Protein AF-A0A7S0HE34-F1 (afdb_monomer_lite)

InterPro domains:
  IPR050154 UbiB protein kinase [PTHR10566] (1-185)

Radius of gyration: 25.69 Å; chains: 1; bounding box: 113×35×49 Å

Secondary structure (DSSP, 8-state):
-EE-TTSPEEP---TT--PPPHHHHHHHHHHHHHHHTT-HHHHHHHHHHTTSS-TTS-HHHHHHHHHHHHHHHHHHHHTTTSGGG--HHHHHHHHHHHHHHS-----HHHHHHHHHHHHHHHHHHHH-TT--HHHHHHHHHHHHHHH---HHHHHHHHHHHHTTSS---HHHHHHHHHHHHHHHHHHHHSSPPP---TTSGGGPPPPPPPPP------------------

Sequence (230 aa):
MLRTPDGRLAILDFGLMTQVTDDQKYGMIEAIAHLLNRDYEEIIQDFVALDFIPPDTDVQELKKELLPALKNVFDQALAGGGARGINFNELAGDLAQITFKFPFKIPPYFALVIRAIGVLEGIALVGNPQFALIDEAFPYLSKRLLTDDAPRLRRALRYMVYGKGATFDVDRLLELLQALQTFVDVRDSGAPAPRQEAQLMNSLPPAPALPAVTGARSRVRRRTGMTVRG

Structure (mmCIF, N/CA/C/O backbone):
data_AF-A0A7S0HE34-F1
#
_entry.id   AF-A0A7S0HE34-F1
#
loop_
_atom_site.group_PDB
_atom_site.id
_atom_site.type_symbol
_atom_site.label_atom_id
_atom_site.label_alt_id
_atom_site.label_comp_id
_atom_site.label_asym_id
_atom_site.label_entity_id
_atom_site.label_seq_id
_atom_site.pdbx_PDB_ins_code
_atom_site.Cartn_x
_atom_site.Cartn_y
_atom_site.Cartn_z
_atom_site.occupancy
_atom_site.B_iso_or_equiv
_atom_site.auth_seq_id
_atom_site.auth_comp_id
_atom_site.auth_asym_id
_atom_site.auth_atom_id
_atom_site.pdbx_PDB_model_num
ATOM 1 N N . MET A 1 1 ? 21.791 -7.132 -10.078 1.00 79.12 1 MET A N 1
ATOM 2 C CA . MET A 1 1 ? 21.191 -8.083 -11.045 1.00 79.12 1 MET A CA 1
ATOM 3 C C . MET A 1 1 ? 21.935 -7.969 -12.369 1.00 79.12 1 MET A C 1
ATOM 5 O O . MET A 1 1 ? 22.518 -6.920 -12.611 1.00 79.12 1 MET A O 1
ATOM 9 N N . LEU A 1 2 ? 21.930 -9.011 -13.201 1.00 86.56 2 LEU A N 1
ATOM 10 C CA . LEU A 1 2 ? 22.493 -9.001 -14.559 1.00 86.56 2 LEU A CA 1
ATOM 11 C C . LEU A 1 2 ? 21.444 -9.472 -15.570 1.00 86.56 2 LEU A C 1
ATOM 13 O O . LEU A 1 2 ? 20.605 -10.300 -15.233 1.00 86.56 2 LEU A O 1
ATOM 17 N N . ARG A 1 3 ? 21.509 -8.987 -16.813 1.00 87.69 3 ARG A N 1
ATOM 18 C CA . ARG A 1 3 ? 20.727 -9.546 -17.925 1.00 87.69 3 ARG A CA 1
ATOM 19 C C . ARG A 1 3 ? 21.510 -10.702 -18.545 1.00 87.69 3 ARG A C 1
ATOM 21 O O . ARG A 1 3 ? 22.645 -10.511 -18.975 1.00 87.69 3 ARG A O 1
ATOM 28 N N . THR A 1 4 ? 20.920 -11.888 -18.600 1.00 92.56 4 THR A N 1
ATOM 29 C CA . THR A 1 4 ? 21.514 -13.052 -19.265 1.00 92.56 4 THR A CA 1
ATOM 30 C C . THR A 1 4 ? 21.443 -12.901 -20.797 1.00 92.56 4 THR A C 1
ATOM 32 O O . THR A 1 4 ? 20.649 -12.095 -21.298 1.00 92.56 4 THR A O 1
ATOM 35 N N . PRO A 1 5 ? 22.249 -13.645 -21.582 1.00 92.44 5 PRO A N 1
ATOM 36 C CA . PRO A 1 5 ? 22.239 -13.546 -23.048 1.00 92.44 5 PRO A CA 1
ATOM 37 C C . PRO A 1 5 ? 20.864 -13.802 -23.687 1.00 92.44 5 PRO A C 1
ATOM 39 O O . PRO A 1 5 ? 20.502 -13.146 -24.659 1.00 92.44 5 PRO A O 1
ATOM 42 N N . ASP A 1 6 ? 20.072 -14.692 -23.091 1.00 91.12 6 ASP A N 1
ATOM 43 C CA . ASP A 1 6 ? 18.693 -15.026 -23.467 1.00 91.12 6 ASP A CA 1
ATOM 44 C C . ASP A 1 6 ? 17.640 -14.043 -22.917 1.00 91.12 6 ASP A C 1
ATOM 46 O O . ASP A 1 6 ? 16.444 -14.255 -23.081 1.00 91.12 6 ASP A O 1
ATOM 50 N N . GLY A 1 7 ? 18.065 -12.947 -22.282 1.00 83.62 7 GLY A N 1
ATOM 51 C CA . GLY A 1 7 ? 17.190 -11.841 -21.892 1.00 83.62 7 GLY A CA 1
ATOM 52 C C . GLY A 1 7 ? 16.488 -11.980 -20.544 1.00 83.62 7 GLY A C 1
ATOM 53 O O . GLY A 1 7 ? 15.662 -11.131 -20.220 1.00 83.62 7 GLY A O 1
ATOM 54 N N . ARG A 1 8 ? 16.830 -12.985 -19.732 1.00 86.19 8 ARG A N 1
ATOM 55 C CA . ARG A 1 8 ? 16.326 -13.117 -18.358 1.00 86.19 8 ARG A CA 1
ATOM 56 C C . ARG A 1 8 ? 17.121 -12.245 -17.386 1.00 86.19 8 ARG A C 1
ATOM 58 O O . ARG A 1 8 ? 18.257 -11.851 -17.650 1.00 86.19 8 ARG A O 1
ATOM 65 N N . LEU A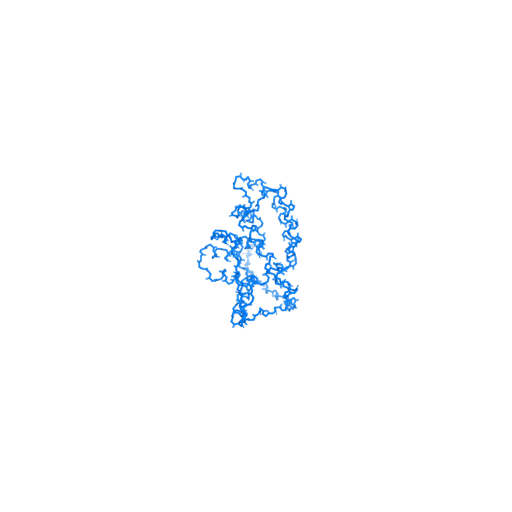 1 9 ? 16.525 -11.961 -16.231 1.00 85.69 9 LEU A N 1
ATOM 66 C CA . LEU A 1 9 ? 17.210 -11.311 -15.116 1.00 85.69 9 LEU A CA 1
ATOM 67 C C . LEU A 1 9 ? 17.827 -12.366 -14.192 1.00 85.69 9 LEU A C 1
ATOM 69 O O . LEU A 1 9 ? 17.130 -13.217 -13.646 1.00 85.69 9 LEU A O 1
ATOM 73 N N . ALA A 1 10 ? 19.139 -12.283 -13.994 1.00 90.31 10 ALA A N 1
ATOM 74 C CA . ALA A 1 10 ? 19.883 -13.031 -12.994 1.00 90.31 10 ALA A CA 1
ATOM 75 C C . ALA A 1 10 ? 20.032 -12.192 -11.715 1.00 90.31 10 ALA A C 1
ATOM 77 O O . ALA A 1 10 ? 20.641 -11.114 -11.711 1.00 90.31 10 ALA A O 1
ATOM 78 N N . ILE A 1 11 ? 19.477 -12.701 -10.615 1.00 87.38 11 ILE A N 1
ATOM 79 C CA . ILE A 1 11 ? 19.604 -12.121 -9.275 1.00 87.38 11 ILE A CA 1
ATOM 80 C C . ILE A 1 11 ? 20.800 -12.782 -8.590 1.00 87.38 11 ILE A C 1
ATOM 82 O O . ILE A 1 11 ? 20.860 -14.004 -8.511 1.00 87.38 11 ILE A O 1
ATOM 86 N N . LEU A 1 12 ? 21.765 -11.976 -8.143 1.00 88.56 12 LEU A N 1
ATOM 87 C CA . LEU A 1 12 ? 23.044 -12.465 -7.608 1.00 88.56 12 LEU A CA 1
ATOM 88 C C . LEU A 1 12 ? 23.213 -12.214 -6.106 1.00 88.56 12 LEU A C 1
ATOM 90 O O . LEU A 1 12 ? 24.053 -12.850 -5.482 1.00 88.56 12 LEU A O 1
ATOM 94 N N . ASP A 1 13 ? 22.446 -11.281 -5.544 1.00 86.38 13 ASP A N 1
ATOM 95 C CA . ASP A 1 13 ? 22.584 -10.829 -4.162 1.00 86.38 13 ASP A CA 1
ATOM 96 C C . ASP A 1 13 ? 21.243 -10.969 -3.429 1.00 86.38 13 ASP A C 1
ATOM 98 O O . ASP A 1 13 ? 20.201 -10.544 -3.936 1.00 86.38 13 ASP A O 1
ATOM 102 N N . PHE A 1 14 ? 21.300 -11.576 -2.243 1.00 86.69 14 PHE A N 1
ATOM 103 C CA . PHE A 1 14 ? 20.177 -11.826 -1.339 1.00 86.69 14 PHE A CA 1
ATOM 104 C C . PHE A 1 14 ? 20.457 -11.312 0.090 1.00 86.69 14 PHE A C 1
ATOM 106 O O . PHE A 1 14 ? 19.801 -11.729 1.041 1.00 86.69 14 PHE A O 1
ATOM 113 N N . GLY A 1 15 ? 21.425 -10.405 0.272 1.00 84.19 15 GLY A N 1
ATOM 114 C CA . GLY A 1 15 ? 21.849 -9.917 1.591 1.00 84.19 15 GLY A CA 1
ATOM 115 C C . GLY A 1 15 ? 20.837 -9.027 2.326 1.00 84.19 15 GLY A C 1
ATOM 116 O O . GLY A 1 15 ? 20.950 -8.852 3.535 1.00 84.19 15 GLY A O 1
ATOM 117 N N . LEU A 1 16 ? 19.834 -8.479 1.628 1.00 86.06 16 LEU A N 1
ATOM 118 C CA . LEU A 1 16 ? 18.793 -7.596 2.187 1.00 86.06 16 LEU A CA 1
ATOM 119 C C . LEU A 1 16 ? 17.381 -8.195 2.081 1.00 86.06 16 LEU A C 1
ATOM 121 O O . LEU A 1 16 ? 16.406 -7.478 1.855 1.00 86.06 16 LEU A O 1
ATOM 125 N N . MET A 1 17 ? 17.262 -9.517 2.206 1.00 87.94 17 MET A N 1
ATOM 126 C CA . MET A 1 17 ? 15.963 -10.191 2.201 1.00 87.94 17 MET A CA 1
ATOM 127 C C . MET A 1 17 ? 15.240 -10.018 3.538 1.00 87.94 17 MET A C 1
ATOM 129 O O . MET A 1 17 ? 15.846 -10.066 4.605 1.00 87.94 17 MET A O 1
ATOM 133 N N . THR A 1 18 ? 13.919 -9.873 3.470 1.00 89.75 18 THR A N 1
ATOM 134 C CA . THR A 1 18 ? 13.035 -9.959 4.634 1.00 89.75 18 THR A CA 1
ATOM 135 C C . THR A 1 18 ? 11.899 -10.918 4.349 1.00 89.75 18 THR A C 1
ATOM 137 O O . THR A 1 18 ? 11.459 -11.056 3.205 1.00 89.75 18 THR A O 1
ATOM 140 N N . GLN A 1 19 ? 11.416 -11.575 5.394 1.00 90.62 19 GLN A N 1
ATOM 141 C CA . GLN A 1 19 ? 10.219 -12.385 5.304 1.00 90.62 19 GLN A CA 1
ATOM 142 C C . GLN A 1 19 ? 9.012 -11.513 5.633 1.00 90.62 19 GLN A C 1
ATOM 144 O O . GLN A 1 19 ? 8.920 -10.948 6.719 1.00 90.62 19 GLN A O 1
ATOM 149 N N . VAL A 1 20 ? 8.088 -11.418 4.680 1.00 91.81 20 VAL A N 1
ATOM 150 C CA . VAL A 1 20 ? 6.788 -10.778 4.888 1.00 91.81 20 VAL A CA 1
ATOM 151 C C . VAL A 1 20 ? 5.778 -11.876 5.204 1.00 91.81 20 VAL A C 1
ATOM 153 O O . VAL A 1 20 ? 5.623 -12.818 4.416 1.00 91.81 20 VAL A O 1
ATOM 156 N N . THR A 1 21 ? 5.126 -11.784 6.360 1.00 93.81 21 THR A N 1
ATOM 157 C CA . THR A 1 21 ? 4.122 -12.765 6.796 1.00 93.81 21 THR A CA 1
ATOM 158 C C . THR A 1 21 ? 2.858 -12.657 5.948 1.00 93.81 21 THR A C 1
ATOM 160 O O . THR A 1 21 ? 2.621 -11.649 5.280 1.00 93.81 21 THR A O 1
ATOM 163 N N . ASP A 1 22 ? 2.018 -13.692 5.953 1.00 91.25 22 ASP A N 1
ATOM 164 C CA . ASP A 1 22 ? 0.740 -13.619 5.239 1.00 91.25 22 ASP A CA 1
ATOM 165 C C . ASP A 1 22 ? -0.182 -12.554 5.842 1.00 91.25 22 ASP A C 1
ATOM 167 O O . ASP A 1 22 ? -0.855 -11.852 5.095 1.00 91.25 22 ASP A O 1
ATOM 171 N N . ASP A 1 23 ? -0.128 -12.332 7.158 1.00 91.56 23 ASP A N 1
ATOM 172 C CA . ASP A 1 23 ? -0.880 -11.251 7.799 1.00 91.56 23 ASP A CA 1
ATOM 173 C C . ASP A 1 23 ? -0.444 -9.865 7.325 1.00 91.56 23 ASP A C 1
ATOM 175 O O . ASP A 1 23 ? -1.302 -9.025 7.062 1.00 91.56 23 ASP A O 1
ATOM 179 N N . GLN A 1 24 ? 0.859 -9.640 7.135 1.00 93.38 24 GLN A N 1
ATOM 180 C CA . GLN A 1 24 ? 1.374 -8.394 6.561 1.00 93.38 24 GLN A CA 1
ATOM 181 C C . GLN A 1 24 ? 0.960 -8.247 5.093 1.00 93.38 24 GLN A C 1
ATOM 183 O O . GLN A 1 24 ? 0.512 -7.179 4.683 1.00 93.38 24 GLN A O 1
ATOM 188 N N . LYS A 1 25 ? 1.055 -9.317 4.287 1.00 90.81 25 LYS A N 1
ATOM 189 C CA . LYS A 1 25 ? 0.610 -9.296 2.880 1.00 90.81 25 LYS A CA 1
ATOM 190 C C . LYS A 1 25 ? -0.867 -8.941 2.771 1.00 90.81 25 LYS A C 1
ATOM 192 O O . LYS A 1 25 ? -1.241 -8.101 1.958 1.00 90.81 25 LYS A O 1
ATOM 197 N N . TYR A 1 26 ? -1.699 -9.596 3.572 1.00 92.19 26 TYR A N 1
ATOM 198 C CA . TYR A 1 26 ? -3.141 -9.405 3.552 1.00 92.19 26 TYR A CA 1
ATOM 199 C C . TYR A 1 26 ? -3.532 -8.045 4.127 1.00 92.19 26 TYR A C 1
ATOM 201 O O . TYR A 1 26 ? -4.361 -7.373 3.525 1.00 92.19 26 TYR A O 1
ATOM 209 N N . GLY A 1 27 ? -2.872 -7.598 5.198 1.00 93.19 27 GLY A N 1
ATOM 210 C CA . GLY A 1 27 ? -3.057 -6.258 5.752 1.00 93.19 27 GLY A CA 1
ATOM 211 C C . GLY A 1 27 ? -2.714 -5.153 4.751 1.00 93.19 27 GLY A C 1
ATOM 212 O O . GLY A 1 27 ? -3.470 -4.202 4.615 1.00 93.19 27 GLY A O 1
ATOM 213 N N . MET A 1 28 ? -1.637 -5.295 3.967 1.00 91.62 28 MET A N 1
ATOM 214 C CA . MET A 1 28 ? -1.314 -4.324 2.909 1.00 91.62 28 MET A CA 1
ATOM 215 C C . MET A 1 28 ? -2.401 -4.267 1.823 1.00 91.62 28 MET A C 1
ATOM 217 O O . MET A 1 28 ? -2.713 -3.193 1.317 1.00 91.62 28 MET A O 1
ATOM 221 N N . ILE A 1 29 ? -2.996 -5.409 1.466 1.00 90.44 29 ILE A N 1
ATOM 222 C CA . ILE A 1 29 ? -4.091 -5.470 0.487 1.00 90.44 29 ILE A CA 1
ATOM 223 C C . ILE A 1 29 ? -5.372 -4.834 1.049 1.00 90.44 29 ILE A C 1
ATOM 225 O O . ILE A 1 29 ? -6.052 -4.097 0.335 1.00 90.44 29 ILE A O 1
ATOM 229 N N . GLU A 1 30 ? -5.696 -5.100 2.315 1.00 92.12 30 GLU A N 1
ATOM 230 C CA . GLU A 1 30 ? -6.828 -4.486 3.023 1.00 92.12 30 GLU A CA 1
ATOM 231 C C . GLU A 1 30 ? -6.662 -2.965 3.109 1.00 92.12 30 GLU A C 1
ATOM 233 O O . GLU A 1 30 ? -7.574 -2.243 2.715 1.00 92.12 30 GLU A O 1
ATOM 238 N N . ALA A 1 31 ? -5.467 -2.480 3.458 1.00 91.44 31 ALA A N 1
ATOM 239 C CA . ALA A 1 31 ? -5.159 -1.052 3.496 1.00 91.44 31 ALA A CA 1
ATOM 240 C C . ALA A 1 31 ? -5.369 -0.357 2.145 1.00 91.44 31 ALA A C 1
ATOM 242 O O . ALA A 1 31 ? -5.913 0.748 2.080 1.00 91.44 31 ALA A O 1
ATOM 243 N N . ILE A 1 32 ? -5.005 -1.017 1.040 1.00 86.62 32 ILE A N 1
ATOM 244 C CA . ILE A 1 32 ? -5.297 -0.510 -0.307 1.00 86.62 32 ILE A CA 1
ATOM 245 C C . ILE A 1 32 ? -6.812 -0.456 -0.545 1.00 86.62 32 ILE A C 1
ATOM 247 O O . ILE A 1 32 ? -7.314 0.537 -1.069 1.00 86.62 32 ILE A O 1
ATOM 251 N N . ALA A 1 33 ? -7.559 -1.492 -0.152 1.00 88.06 33 ALA A N 1
ATOM 252 C CA . ALA A 1 33 ? -9.013 -1.512 -0.304 1.00 88.06 33 ALA A CA 1
ATOM 253 C C . ALA A 1 33 ? -9.698 -0.404 0.516 1.00 88.06 33 ALA A C 1
ATOM 255 O O . ALA A 1 33 ? -10.605 0.256 -0.002 1.00 88.06 33 ALA A O 1
ATOM 256 N N . HIS A 1 34 ? -9.250 -0.158 1.750 1.00 91.06 34 HIS A N 1
ATOM 257 C CA . HIS A 1 34 ? -9.738 0.932 2.594 1.00 91.06 34 HIS A CA 1
ATOM 258 C C . HIS A 1 34 ? -9.413 2.300 1.981 1.00 91.06 34 HIS A C 1
ATOM 260 O O . HIS A 1 34 ? -10.304 3.142 1.856 1.00 91.06 34 HIS A O 1
ATOM 266 N N . LEU A 1 35 ? -8.187 2.502 1.487 1.00 85.75 35 LEU A N 1
ATOM 267 C CA . LEU A 1 35 ? -7.781 3.742 0.820 1.00 85.75 35 LEU A CA 1
ATOM 268 C C . LEU A 1 35 ? -8.604 4.033 -0.444 1.00 85.75 35 LEU A C 1
ATOM 270 O O . LEU A 1 35 ? -9.073 5.156 -0.627 1.00 85.75 35 LEU A O 1
ATOM 274 N N . LEU A 1 36 ? -8.829 3.033 -1.301 1.00 81.06 36 LEU A N 1
ATOM 275 C CA . LEU A 1 36 ? -9.611 3.193 -2.535 1.00 81.06 36 LEU A CA 1
ATOM 276 C C . LEU A 1 36 ? -11.086 3.525 -2.273 1.00 81.06 36 LEU A C 1
ATOM 278 O O . LEU A 1 36 ? -11.708 4.233 -3.071 1.00 81.06 36 LEU A O 1
ATOM 282 N N . ASN A 1 37 ? -11.623 3.046 -1.149 1.00 85.12 37 ASN A N 1
ATOM 283 C CA . ASN A 1 37 ? -12.960 3.383 -0.662 1.00 85.12 37 ASN A CA 1
ATOM 284 C C . ASN A 1 37 ? -12.992 4.673 0.177 1.00 85.12 37 ASN A C 1
ATOM 286 O O . ASN A 1 37 ? -14.053 5.045 0.677 1.00 85.12 37 ASN A O 1
ATOM 290 N N . ARG A 1 38 ? -11.854 5.374 0.315 1.00 86.81 38 ARG A N 1
ATOM 291 C CA . ARG A 1 38 ? -11.683 6.584 1.141 1.00 86.81 38 ARG A CA 1
ATOM 292 C C . ARG A 1 38 ? -12.092 6.377 2.598 1.00 86.81 38 ARG A C 1
ATOM 294 O O . ARG A 1 38 ? -12.615 7.278 3.257 1.00 86.81 38 ARG A O 1
ATOM 301 N N . ASP A 1 39 ? -11.851 5.175 3.099 1.00 90.00 39 ASP A N 1
ATOM 302 C CA . ASP A 1 39 ? -12.204 4.779 4.446 1.00 90.00 39 ASP A CA 1
ATOM 303 C C . ASP A 1 39 ? -11.068 5.041 5.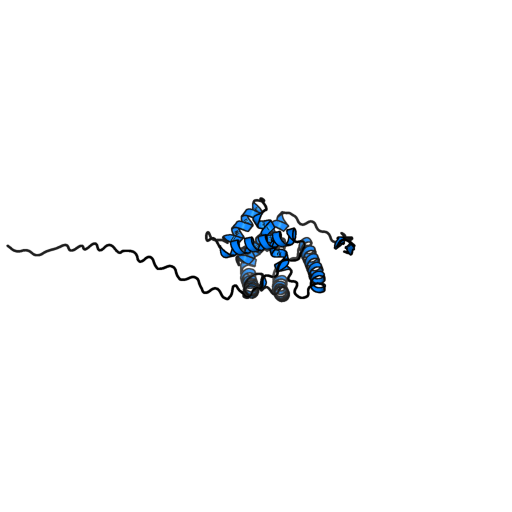429 1.00 90.00 39 ASP A C 1
ATOM 305 O O . ASP A 1 39 ? -10.353 4.149 5.886 1.00 90.00 39 ASP A O 1
ATOM 309 N N . TYR A 1 40 ? -10.889 6.320 5.737 1.00 89.88 40 TYR A N 1
ATOM 310 C CA . TYR A 1 40 ? -9.780 6.781 6.564 1.00 89.88 40 TYR A CA 1
ATOM 311 C C . TYR A 1 40 ? -9.857 6.286 8.014 1.00 89.88 40 TYR A C 1
ATOM 313 O O . TYR A 1 40 ? -8.850 6.307 8.716 1.00 89.88 40 TYR A O 1
ATOM 321 N N . GLU A 1 41 ? -11.024 5.829 8.474 1.00 90.31 41 GLU A N 1
ATOM 322 C CA . GLU A 1 41 ? -11.148 5.237 9.805 1.00 90.31 41 GLU A CA 1
ATOM 323 C C . GLU A 1 41 ? -10.532 3.842 9.871 1.00 90.31 41 GLU A C 1
ATOM 325 O O . GLU A 1 41 ? -9.837 3.540 10.841 1.00 90.31 41 GLU A O 1
ATOM 330 N N . GLU A 1 42 ? -10.765 3.017 8.848 1.00 91.88 42 GLU A N 1
ATOM 331 C CA . GLU A 1 42 ? -10.159 1.686 8.760 1.00 91.88 42 GLU A CA 1
ATOM 332 C C . GLU A 1 42 ? -8.656 1.779 8.481 1.00 91.88 42 GLU A C 1
ATOM 334 O O . GLU A 1 42 ? -7.889 1.026 9.067 1.00 91.88 42 GLU A O 1
ATOM 339 N N . ILE A 1 43 ? -8.204 2.786 7.721 1.00 91.12 43 ILE A N 1
ATOM 340 C CA . ILE A 1 43 ? -6.764 3.039 7.510 1.00 91.12 43 ILE A CA 1
ATOM 341 C C . ILE A 1 43 ? -6.010 3.224 8.836 1.00 91.12 43 ILE A C 1
ATOM 343 O O . ILE A 1 43 ? -4.870 2.785 8.982 1.00 91.12 43 ILE A O 1
ATOM 347 N N . ILE A 1 44 ? -6.638 3.844 9.838 1.00 89.94 44 ILE A N 1
ATOM 348 C CA . ILE A 1 44 ? -6.027 3.979 11.167 1.00 89.94 44 ILE A CA 1
ATOM 349 C C . ILE A 1 44 ? -5.870 2.610 11.840 1.00 89.94 44 ILE A C 1
ATOM 351 O O . ILE A 1 44 ? -4.855 2.366 12.491 1.00 89.94 44 ILE A O 1
ATOM 355 N N . GLN A 1 45 ? -6.838 1.709 11.661 1.00 90.94 45 GLN A N 1
ATOM 356 C CA . GLN A 1 45 ? -6.733 0.332 12.148 1.00 90.94 45 GLN A CA 1
ATOM 357 C C . GLN A 1 45 ? -5.654 -0.444 11.389 1.00 90.94 45 GLN A C 1
ATOM 359 O O . GLN A 1 45 ? -4.894 -1.186 12.010 1.00 90.94 45 GLN A O 1
ATOM 364 N N . ASP A 1 46 ? -5.516 -0.219 10.081 1.00 93.06 46 ASP A N 1
ATOM 365 C CA . ASP A 1 46 ? -4.455 -0.834 9.282 1.00 93.06 46 ASP A CA 1
ATOM 366 C C . ASP A 1 46 ? -3.070 -0.428 9.779 1.00 93.06 46 ASP A C 1
ATOM 368 O O . ASP A 1 46 ? -2.175 -1.266 9.844 1.00 93.06 46 ASP A O 1
ATOM 372 N N . PHE A 1 47 ? -2.881 0.829 10.190 1.00 91.56 47 PHE A N 1
ATOM 373 C CA . PHE A 1 47 ? -1.613 1.263 10.775 1.00 91.56 47 PHE A CA 1
ATOM 374 C C . PHE A 1 47 ? -1.268 0.517 12.067 1.00 91.56 47 PHE A C 1
ATOM 376 O O . PHE A 1 47 ? -0.092 0.266 12.317 1.00 91.56 47 PHE A O 1
ATOM 383 N N . VAL A 1 48 ? -2.254 0.110 12.865 1.00 91.12 48 VAL A N 1
ATOM 384 C CA . VAL A 1 48 ? -2.013 -0.761 14.027 1.00 91.12 48 VAL A CA 1
ATOM 385 C C . VAL A 1 48 ? -1.715 -2.188 13.565 1.00 91.12 48 VAL A C 1
ATOM 387 O O . VAL A 1 48 ? -0.725 -2.779 13.985 1.00 91.12 48 VAL A O 1
ATOM 390 N N . ALA A 1 49 ? -2.530 -2.732 12.657 1.00 91.69 49 ALA A N 1
ATOM 391 C CA . ALA A 1 49 ? -2.395 -4.101 12.154 1.00 91.69 49 ALA A CA 1
ATOM 392 C C . ALA A 1 49 ? -1.087 -4.354 11.381 1.00 91.69 49 ALA A C 1
ATOM 394 O O . ALA A 1 49 ? -0.633 -5.493 11.286 1.00 91.69 49 ALA A O 1
ATOM 395 N N . LEU A 1 50 ? -0.496 -3.300 10.816 1.00 94.25 50 LEU A N 1
ATOM 396 C CA . LEU A 1 50 ? 0.755 -3.329 10.062 1.00 94.25 50 LEU A CA 1
ATOM 397 C C . LEU A 1 50 ? 1.969 -2.862 10.882 1.00 94.25 50 LEU A C 1
ATOM 399 O O . LEU A 1 50 ? 3.039 -2.678 10.302 1.00 94.25 50 LEU A O 1
ATOM 403 N N . ASP A 1 51 ? 1.824 -2.703 12.202 1.00 92.75 51 ASP A N 1
ATOM 404 C CA . ASP A 1 51 ? 2.870 -2.303 13.159 1.00 92.75 51 ASP A CA 1
ATOM 405 C C . ASP A 1 51 ? 3.395 -0.861 13.008 1.00 92.75 51 ASP A C 1
ATOM 407 O O . ASP A 1 51 ? 4.448 -0.516 13.552 1.00 92.75 51 ASP A O 1
ATOM 411 N N . PHE A 1 52 ? 2.680 0.011 12.291 1.00 91.31 52 PHE A N 1
ATOM 412 C CA . PHE A 1 52 ? 3.038 1.430 12.205 1.00 91.31 52 PHE A CA 1
ATOM 413 C C . PHE A 1 52 ? 2.706 2.201 13.477 1.00 91.31 52 PHE A C 1
ATOM 415 O O . PHE A 1 52 ? 3.413 3.145 13.825 1.00 91.31 52 PHE A O 1
ATOM 422 N N . ILE A 1 53 ? 1.639 1.807 14.166 1.00 90.75 53 ILE A N 1
ATOM 423 C CA . ILE A 1 53 ? 1.235 2.367 15.452 1.00 90.75 53 ILE A CA 1
ATOM 424 C C . ILE A 1 53 ? 1.389 1.268 16.508 1.00 90.75 53 ILE A C 1
ATOM 426 O O . ILE A 1 53 ? 0.827 0.185 16.335 1.00 90.75 53 ILE A O 1
ATOM 430 N N . PRO A 1 54 ? 2.127 1.518 17.605 1.00 87.25 54 PRO A N 1
ATOM 431 C CA . PRO A 1 54 ? 2.244 0.564 18.699 1.00 87.25 54 PRO A CA 1
ATOM 432 C C . PRO A 1 54 ? 0.866 0.183 19.271 1.00 87.25 54 PRO A C 1
ATOM 434 O O . PRO A 1 54 ? 0.037 1.076 19.474 1.00 87.25 54 PRO A O 1
ATOM 437 N N . PRO A 1 55 ? 0.609 -1.102 19.571 1.00 82.12 55 PRO A N 1
ATOM 438 C CA . PRO A 1 55 ? -0.707 -1.576 20.009 1.00 82.12 55 PRO A CA 1
ATOM 439 C C . PRO A 1 55 ? -1.127 -1.047 21.390 1.00 82.12 55 PRO A C 1
ATOM 441 O O . PRO A 1 55 ? -2.302 -1.105 21.738 1.00 82.12 55 PRO A O 1
ATOM 444 N N . ASP A 1 56 ? -0.181 -0.539 22.180 1.00 84.50 56 ASP A N 1
ATOM 445 C CA . ASP A 1 56 ? -0.388 0.122 23.472 1.00 84.50 56 ASP A CA 1
ATOM 446 C C . ASP A 1 56 ? -0.806 1.598 23.348 1.00 84.50 56 ASP A C 1
ATOM 448 O O . ASP A 1 56 ? -1.110 2.245 24.351 1.00 84.50 56 ASP A O 1
ATOM 452 N N . THR A 1 57 ? -0.847 2.138 22.129 1.00 84.94 57 THR A N 1
ATOM 453 C CA . THR A 1 57 ? -1.321 3.499 21.868 1.00 84.94 57 THR A CA 1
ATOM 454 C C . THR A 1 57 ? -2.835 3.579 22.056 1.00 84.94 57 THR A C 1
ATOM 456 O O . THR A 1 57 ? -3.571 2.729 21.555 1.00 84.94 57 THR A O 1
ATOM 459 N N . ASP A 1 58 ? -3.330 4.638 22.703 1.00 84.81 58 ASP A N 1
ATOM 460 C CA . ASP A 1 58 ? -4.765 4.931 22.715 1.00 84.81 58 ASP A CA 1
ATOM 461 C C . ASP A 1 58 ? -5.223 5.377 21.318 1.00 84.81 58 ASP A C 1
ATOM 463 O O . ASP A 1 58 ? -5.157 6.550 20.939 1.00 84.81 58 ASP A O 1
ATOM 467 N N . VAL A 1 59 ? -5.671 4.402 20.526 1.00 81.31 59 VAL A N 1
ATOM 468 C CA . VAL A 1 59 ? -6.111 4.610 19.144 1.00 81.31 59 VAL A CA 1
ATOM 469 C C . VAL A 1 59 ? -7.362 5.490 19.081 1.00 81.31 59 VAL A C 1
ATOM 471 O O . VAL A 1 59 ? -7.562 6.172 18.079 1.00 81.31 59 VAL A O 1
ATOM 474 N N . GLN A 1 60 ? -8.206 5.515 20.120 1.00 84.62 60 GLN A N 1
ATOM 475 C CA . GLN A 1 60 ? -9.435 6.316 20.102 1.00 84.62 60 GLN A CA 1
ATOM 476 C C . GLN A 1 60 ? -9.132 7.804 20.245 1.00 84.62 60 GLN A C 1
ATOM 478 O O . GLN A 1 60 ? -9.697 8.615 19.509 1.00 84.62 60 GLN A O 1
ATOM 483 N N . GLU A 1 61 ? -8.213 8.164 21.140 1.00 82.38 61 GLU A N 1
ATOM 484 C CA . GLU A 1 61 ? -7.726 9.542 21.231 1.00 82.38 61 GLU A CA 1
ATOM 485 C C . GLU A 1 61 ? -6.908 9.923 19.993 1.00 82.38 61 GLU A C 1
ATOM 487 O O . GLU A 1 61 ? -7.171 10.960 19.381 1.00 82.38 61 GLU 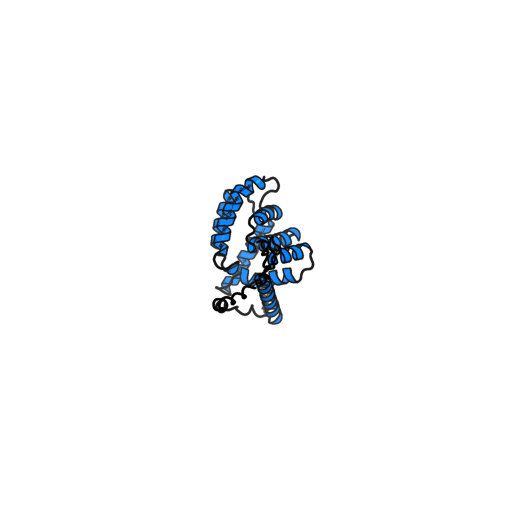A O 1
ATOM 492 N N . LEU A 1 62 ? -6.009 9.043 19.535 1.00 82.69 62 LEU A N 1
ATOM 493 C CA . LEU A 1 62 ? -5.217 9.277 18.325 1.00 82.69 62 LEU A CA 1
ATOM 494 C C . LEU A 1 62 ? -6.101 9.514 17.093 1.00 82.69 62 LEU A C 1
ATOM 496 O O . LEU A 1 62 ? -5.821 10.401 16.285 1.00 82.69 62 LEU A O 1
ATOM 500 N N . LYS A 1 63 ? -7.198 8.760 16.958 1.00 86.25 63 LYS A N 1
ATOM 501 C CA . LYS A 1 63 ? -8.133 8.867 15.833 1.00 86.25 63 LYS A CA 1
ATOM 502 C C . LYS A 1 63 ? -8.710 10.276 15.691 1.00 86.25 63 LYS A C 1
ATOM 504 O O . LYS A 1 63 ? -8.897 10.718 14.560 1.00 86.25 63 LYS A O 1
ATOM 509 N N . LYS A 1 64 ? -8.962 11.000 16.788 1.00 85.88 64 LYS A N 1
ATOM 510 C CA . LYS A 1 64 ? -9.562 12.349 16.739 1.00 85.88 64 LYS A CA 1
ATOM 511 C C . LYS A 1 64 ? -8.688 13.352 15.987 1.00 85.88 64 LYS A C 1
ATOM 513 O O . LYS A 1 64 ? -9.215 14.208 15.281 1.00 85.88 64 LYS A O 1
ATOM 518 N N . GLU A 1 65 ? -7.373 13.231 16.121 1.00 83.75 65 GLU A N 1
ATOM 519 C CA . GLU A 1 65 ? -6.406 14.144 15.506 1.00 83.75 65 GLU A CA 1
ATOM 520 C C . GLU A 1 65 ? -5.833 13.599 14.194 1.00 83.75 65 GLU A C 1
ATOM 522 O O . GLU A 1 65 ? -5.623 14.352 13.240 1.00 83.75 65 GLU A O 1
ATOM 527 N N . LEU A 1 66 ? -5.620 12.285 14.115 1.00 85.62 66 LEU A N 1
ATOM 528 C CA . LEU A 1 66 ? -5.031 11.634 12.951 1.00 85.62 66 LEU A CA 1
ATOM 529 C C . LEU A 1 66 ? -6.005 11.583 11.766 1.00 85.62 66 LEU A C 1
ATOM 531 O O . LEU A 1 66 ? -5.602 11.827 10.630 1.00 85.62 66 LEU A O 1
ATOM 535 N N . LEU A 1 67 ? -7.294 11.323 12.011 1.00 89.19 67 LEU A N 1
ATOM 536 C CA . LEU A 1 67 ? -8.309 11.213 10.959 1.00 89.19 67 LEU A CA 1
ATOM 537 C C . LEU A 1 67 ? -8.425 12.471 10.072 1.00 89.19 67 LEU A C 1
ATOM 539 O O . LEU A 1 67 ? -8.363 12.319 8.850 1.00 89.19 67 LEU A O 1
ATOM 543 N N . PRO A 1 68 ? -8.568 13.706 10.606 1.00 87.94 68 PRO A N 1
ATOM 544 C CA . PRO A 1 68 ? -8.631 14.899 9.761 1.00 87.94 68 PRO A CA 1
ATOM 545 C C . PRO A 1 68 ? -7.321 15.150 9.005 1.00 87.94 68 PRO A C 1
ATOM 547 O O . PRO A 1 68 ? -7.363 15.592 7.858 1.00 87.94 68 PRO A O 1
ATOM 550 N N . ALA A 1 69 ? -6.167 14.833 9.602 1.00 84.75 69 ALA A N 1
ATOM 551 C CA . ALA A 1 69 ? -4.876 14.953 8.930 1.00 84.75 69 ALA A CA 1
ATOM 552 C C . ALA A 1 69 ? -4.777 13.995 7.731 1.00 84.75 69 ALA A C 1
ATOM 554 O O . ALA A 1 69 ? -4.484 14.440 6.623 1.00 84.75 69 ALA A O 1
ATOM 555 N N . LEU A 1 70 ? -5.102 12.711 7.921 1.00 85.25 70 LEU A N 1
ATOM 556 C CA . LEU A 1 70 ? -5.106 11.717 6.843 1.00 85.25 70 LEU A CA 1
ATOM 557 C C . LEU A 1 70 ? -6.115 12.068 5.752 1.00 85.25 70 LEU A C 1
ATOM 559 O O . LEU A 1 70 ? -5.785 11.988 4.572 1.00 85.25 70 LEU A O 1
ATOM 563 N N . LYS A 1 71 ? -7.323 12.502 6.132 1.00 87.75 71 LYS A N 1
ATOM 564 C CA . LYS A 1 71 ? -8.356 12.917 5.179 1.00 87.75 71 LYS A CA 1
ATOM 565 C C . LYS A 1 71 ? -7.856 14.039 4.274 1.00 87.75 71 LYS A C 1
ATOM 567 O O . LYS A 1 71 ? -8.016 13.943 3.065 1.00 87.75 71 LYS A O 1
ATOM 572 N N . ASN A 1 72 ? -7.224 15.064 4.844 1.00 84.19 72 ASN A N 1
ATOM 573 C CA . ASN A 1 72 ? -6.691 16.183 4.070 1.00 84.19 72 ASN A CA 1
ATOM 574 C C . ASN A 1 72 ? -5.627 15.727 3.066 1.00 84.19 72 ASN A C 1
ATOM 576 O O . ASN A 1 72 ? -5.702 16.097 1.899 1.00 84.19 72 ASN A O 1
ATOM 580 N N . VAL A 1 73 ? -4.679 14.902 3.510 1.00 81.81 73 VAL A N 1
ATOM 581 C CA . VAL A 1 73 ? -3.572 14.419 2.675 1.00 81.81 73 VAL A CA 1
ATOM 582 C C . VAL A 1 73 ? -4.076 13.501 1.555 1.00 81.81 73 VAL A C 1
ATOM 584 O O . VAL A 1 73 ? -3.771 13.710 0.381 1.00 81.81 73 VAL A O 1
ATOM 587 N N . PHE A 1 74 ? -4.905 12.509 1.885 1.00 80.69 74 PHE A N 1
ATOM 588 C CA . PHE A 1 74 ? -5.373 11.534 0.901 1.00 80.69 74 PHE A CA 1
ATOM 589 C C . PHE A 1 74 ? -6.476 12.066 -0.016 1.00 80.69 74 PHE A C 1
ATOM 591 O O . PHE A 1 74 ? -6.473 11.718 -1.194 1.00 80.69 74 PHE A O 1
ATOM 598 N N . ASP A 1 75 ? -7.390 12.929 0.449 1.00 82.56 75 ASP A N 1
ATOM 599 C CA . ASP A 1 75 ? -8.383 13.536 -0.450 1.00 82.56 75 ASP A CA 1
ATOM 600 C C . ASP A 1 75 ? -7.708 14.456 -1.478 1.00 82.56 75 ASP A C 1
ATOM 602 O O . ASP A 1 75 ? -8.142 14.477 -2.629 1.00 82.56 75 ASP A O 1
ATOM 606 N N . GLN A 1 76 ? -6.635 15.166 -1.102 1.00 77.00 76 GLN A N 1
ATOM 607 C CA . GLN A 1 76 ? -5.822 15.945 -2.044 1.00 77.00 76 GLN A CA 1
ATOM 608 C C . GLN A 1 76 ? -5.126 15.034 -3.058 1.00 77.00 76 GLN A C 1
ATOM 610 O O . GLN A 1 76 ? -5.247 15.259 -4.262 1.00 77.00 76 GLN A O 1
ATOM 615 N N . ALA A 1 77 ? -4.486 13.959 -2.592 1.00 70.50 77 ALA A N 1
ATOM 616 C CA . ALA A 1 77 ? -3.822 12.993 -3.465 1.00 70.50 77 ALA A CA 1
ATOM 617 C C . ALA A 1 77 ? -4.794 12.287 -4.433 1.00 70.50 77 ALA A C 1
ATOM 619 O O . ALA A 1 77 ? -4.439 11.979 -5.568 1.00 70.50 77 ALA A O 1
ATOM 620 N N . LEU A 1 78 ? -6.035 12.042 -4.004 1.00 70.69 78 LEU A N 1
ATOM 621 C CA . LEU A 1 78 ? -7.062 11.345 -4.786 1.00 70.69 78 LEU A CA 1
ATOM 622 C C . LEU A 1 78 ? -7.959 12.285 -5.609 1.00 70.69 78 LEU A C 1
ATOM 624 O O . LEU A 1 78 ? -8.809 11.803 -6.366 1.00 70.69 78 LEU A O 1
ATOM 628 N N . ALA A 1 79 ? -7.793 13.606 -5.491 1.00 68.44 79 ALA A N 1
ATOM 629 C CA . ALA A 1 79 ? -8.581 14.594 -6.230 1.00 68.44 79 ALA A CA 1
ATOM 630 C C . ALA A 1 79 ? -8.365 14.514 -7.755 1.00 68.44 79 ALA A C 1
ATOM 632 O O . ALA A 1 79 ? -9.254 14.888 -8.517 1.00 68.44 79 ALA A O 1
ATOM 633 N N . GLY A 1 80 ? -7.223 13.979 -8.204 1.00 60.88 80 GLY A N 1
ATOM 634 C CA . GLY A 1 80 ? -6.822 13.880 -9.613 1.00 60.88 80 GLY A CA 1
ATOM 635 C C . GLY A 1 80 ? -7.375 12.688 -10.409 1.00 60.88 80 GLY A C 1
ATOM 636 O O . GLY A 1 80 ? -6.862 12.414 -11.488 1.00 60.88 80 GLY A O 1
ATOM 637 N N . GLY A 1 81 ? -8.389 11.967 -9.913 1.00 58.78 81 GLY A N 1
ATOM 638 C CA . GLY A 1 81 ? -9.014 10.857 -10.657 1.00 58.78 81 GLY A CA 1
ATOM 639 C C . GLY A 1 81 ? -8.601 9.447 -10.216 1.00 58.78 81 GLY A C 1
ATOM 640 O O . GLY A 1 81 ? -8.561 8.532 -11.033 1.00 58.78 81 GLY A O 1
ATOM 641 N N . GLY A 1 82 ? -8.318 9.247 -8.924 1.00 60.25 82 GLY A N 1
ATOM 642 C CA . GLY A 1 82 ? -8.038 7.925 -8.343 1.00 60.25 82 GLY A CA 1
ATOM 643 C C . GLY A 1 82 ? -6.547 7.626 -8.156 1.00 60.25 82 GLY A C 1
ATOM 644 O O . GLY A 1 82 ? -5.723 8.535 -8.151 1.00 60.25 82 GLY A O 1
ATOM 645 N N . ALA A 1 83 ? -6.193 6.345 -7.984 1.00 57.38 83 ALA A N 1
ATOM 646 C CA . ALA A 1 83 ? -4.831 5.916 -7.624 1.00 57.38 83 ALA A CA 1
ATOM 647 C C . ALA A 1 83 ? -3.744 6.346 -8.630 1.00 57.38 83 ALA A C 1
ATOM 649 O O . ALA A 1 83 ? -2.589 6.512 -8.250 1.00 57.38 83 ALA A O 1
ATOM 650 N N . ARG A 1 84 ? -4.126 6.572 -9.894 1.00 53.16 84 ARG A N 1
ATOM 651 C CA . ARG A 1 84 ? -3.241 7.015 -10.985 1.00 53.16 84 ARG A CA 1
ATOM 652 C C . ARG A 1 84 ? -2.849 8.494 -10.916 1.00 53.16 84 ARG A C 1
ATOM 654 O O . ARG A 1 84 ? -1.888 8.895 -11.556 1.00 53.16 84 ARG A O 1
ATOM 661 N N . GLY A 1 85 ? -3.594 9.304 -10.161 1.00 56.34 85 GLY A N 1
ATOM 662 C CA . GLY A 1 85 ? -3.327 10.735 -9.984 1.00 56.34 85 GLY A CA 1
ATOM 663 C C . GLY A 1 85 ? -2.454 11.062 -8.770 1.00 56.34 85 GLY A C 1
ATOM 664 O O . GLY A 1 85 ? -2.208 12.235 -8.505 1.00 56.34 85 GLY A O 1
ATOM 665 N N . ILE A 1 86 ? -2.011 10.050 -8.016 1.00 62.91 86 ILE A N 1
ATOM 666 C CA . ILE A 1 86 ? -1.264 10.247 -6.773 1.00 62.91 86 ILE A CA 1
ATOM 667 C C . ILE A 1 86 ? 0.182 10.642 -7.092 1.00 62.91 86 ILE A C 1
ATOM 669 O O . ILE A 1 86 ? 0.963 9.833 -7.593 1.00 62.91 86 ILE A O 1
ATOM 673 N N . ASN A 1 87 ? 0.572 11.862 -6.719 1.00 63.78 87 ASN A N 1
ATOM 674 C CA . ASN A 1 87 ? 1.977 12.252 -6.665 1.00 63.78 87 ASN A CA 1
ATOM 675 C C . ASN A 1 87 ? 2.620 11.689 -5.388 1.00 63.78 87 ASN A C 1
ATOM 677 O O . ASN A 1 87 ? 2.456 12.234 -4.296 1.00 63.78 87 ASN A O 1
ATOM 681 N N . PHE A 1 88 ? 3.352 10.580 -5.521 1.00 64.31 88 PHE A N 1
ATOM 682 C CA . PHE A 1 88 ? 3.936 9.879 -4.376 1.00 64.31 88 PHE A CA 1
ATOM 683 C C . PHE A 1 88 ? 4.963 10.725 -3.607 1.00 64.31 88 PHE A C 1
ATOM 685 O O . PHE A 1 88 ? 5.061 10.595 -2.391 1.00 64.31 88 PHE A O 1
ATOM 692 N N . ASN A 1 89 ? 5.690 11.620 -4.284 1.00 63.81 89 ASN A N 1
ATOM 693 C CA . ASN A 1 89 ? 6.692 12.471 -3.633 1.00 63.81 89 ASN A CA 1
ATOM 694 C C . ASN A 1 89 ? 6.047 13.508 -2.705 1.00 63.81 89 ASN A C 1
ATOM 696 O O . ASN A 1 89 ? 6.526 13.720 -1.592 1.00 63.81 89 ASN A O 1
ATOM 700 N N . GLU A 1 90 ? 4.952 14.129 -3.144 1.00 67.38 90 GLU A N 1
ATOM 701 C CA . GLU A 1 90 ? 4.181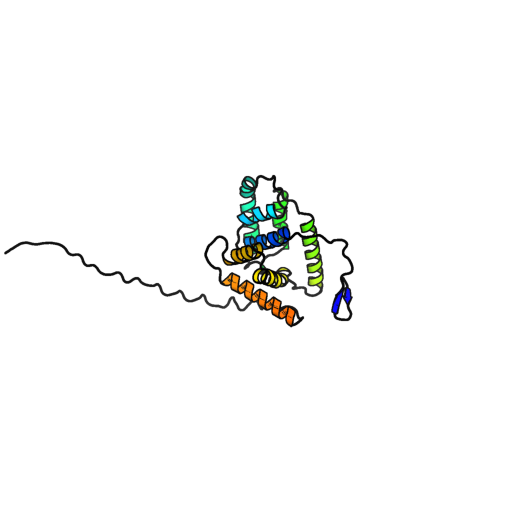 15.072 -2.323 1.00 67.38 90 GLU A CA 1
ATOM 702 C C . GLU A 1 90 ? 3.476 14.339 -1.177 1.00 67.38 90 GLU A C 1
ATOM 704 O O . GLU A 1 90 ? 3.637 14.713 -0.015 1.00 67.38 90 GLU A O 1
ATOM 709 N N . LEU A 1 91 ? 2.817 13.215 -1.482 1.00 71.00 91 LEU A N 1
ATOM 710 C CA . LEU A 1 91 ? 2.156 12.374 -0.484 1.00 71.00 91 LEU A CA 1
ATOM 711 C C . LEU A 1 91 ? 3.129 11.891 0.605 1.00 71.00 91 LEU A C 1
ATOM 713 O O . LEU A 1 91 ? 2.795 11.903 1.790 1.00 71.00 91 LEU A O 1
ATOM 717 N N . ALA A 1 92 ? 4.343 11.484 0.226 1.00 69.81 92 ALA A N 1
ATOM 718 C CA . ALA A 1 92 ? 5.375 11.068 1.169 1.00 69.81 92 ALA A CA 1
ATOM 719 C C . ALA A 1 92 ? 5.819 12.221 2.084 1.00 69.81 92 ALA A C 1
ATOM 721 O O . ALA A 1 92 ? 6.018 12.008 3.282 1.00 69.81 92 ALA A O 1
ATOM 722 N N . GLY A 1 93 ? 5.947 13.437 1.543 1.00 73.12 93 GLY A N 1
ATOM 723 C CA . GLY A 1 93 ? 6.265 14.635 2.321 1.00 73.12 93 GLY A CA 1
ATOM 724 C C . GLY A 1 93 ? 5.178 14.976 3.342 1.00 73.12 93 GLY A C 1
ATOM 725 O O . GLY A 1 93 ? 5.481 15.229 4.512 1.00 73.12 93 GLY A O 1
ATOM 726 N N . ASP A 1 94 ? 3.915 14.908 2.933 1.00 73.88 94 ASP A N 1
ATOM 727 C CA . ASP A 1 94 ? 2.776 15.196 3.805 1.00 73.88 94 ASP A CA 1
ATOM 728 C C . ASP A 1 94 ? 2.596 14.136 4.904 1.00 73.88 94 ASP A C 1
ATOM 730 O O . ASP A 1 94 ? 2.379 14.465 6.076 1.00 73.88 94 ASP A O 1
ATOM 734 N N . LEU A 1 95 ? 2.777 12.854 4.572 1.00 76.31 95 LEU A N 1
ATOM 735 C CA . LEU A 1 95 ? 2.781 11.765 5.555 1.00 76.31 95 LEU A CA 1
ATOM 736 C C . LEU A 1 95 ? 3.969 11.862 6.528 1.00 76.31 95 LEU A C 1
ATOM 738 O O . LEU A 1 95 ? 3.838 11.498 7.702 1.00 76.31 95 LEU A O 1
ATOM 742 N N . ALA A 1 96 ? 5.116 12.400 6.102 1.00 78.19 96 ALA A N 1
ATOM 743 C CA . ALA A 1 96 ? 6.247 12.628 7.002 1.00 78.19 96 ALA A CA 1
ATOM 744 C C . ALA A 1 96 ? 5.889 13.621 8.123 1.00 78.19 96 ALA A C 1
ATOM 746 O O . ALA A 1 96 ? 6.257 13.402 9.276 1.00 78.19 96 ALA A O 1
ATOM 747 N N . GLN A 1 97 ? 5.099 14.661 7.830 1.00 78.62 97 GLN A N 1
ATOM 748 C CA . GLN A 1 97 ? 4.632 15.617 8.847 1.00 78.62 97 GLN A CA 1
ATOM 749 C C . GLN A 1 97 ? 3.703 14.974 9.884 1.00 78.62 97 GLN A C 1
ATOM 751 O O . GLN A 1 97 ? 3.753 15.320 11.066 1.00 78.62 97 GLN A O 1
ATOM 756 N N . ILE A 1 98 ? 2.879 14.015 9.456 1.00 79.38 98 ILE A N 1
ATOM 757 C CA . ILE A 1 98 ? 2.038 13.199 10.344 1.00 79.38 98 ILE A CA 1
ATOM 758 C C . ILE A 1 98 ? 2.929 12.324 11.237 1.00 79.38 98 ILE A C 1
ATOM 760 O O . ILE A 1 98 ? 2.741 12.273 12.452 1.00 79.38 98 ILE A O 1
ATOM 764 N N . THR A 1 99 ? 3.968 11.724 10.662 1.00 78.38 99 THR A N 1
ATOM 765 C CA . THR A 1 99 ? 4.907 10.844 11.375 1.00 78.38 99 THR A CA 1
ATOM 766 C C . THR A 1 99 ? 5.638 11.555 12.526 1.00 78.38 99 THR A C 1
ATOM 768 O O . THR A 1 99 ? 5.931 10.927 13.536 1.00 78.38 99 THR A O 1
ATOM 771 N N . PHE A 1 100 ? 5.905 12.865 12.423 1.00 78.56 100 PHE A N 1
ATOM 772 C CA . PHE A 1 100 ? 6.537 13.636 13.507 1.00 78.56 100 PHE A CA 1
ATOM 773 C C . PHE A 1 100 ? 5.597 13.984 14.667 1.00 78.56 100 PHE A C 1
ATOM 775 O O . PHE A 1 100 ? 6.063 14.213 15.782 1.00 78.56 100 PHE A O 1
ATOM 782 N N . LYS A 1 101 ? 4.289 14.083 14.409 1.00 80.06 101 LYS A N 1
ATOM 783 C CA . LYS A 1 101 ? 3.290 14.513 15.402 1.00 80.06 101 LYS A CA 1
ATOM 784 C C . LYS A 1 101 ? 2.659 13.350 16.157 1.00 80.06 101 LYS A C 1
ATOM 786 O O . LYS A 1 101 ? 2.204 13.528 17.281 1.00 80.06 101 LYS A O 1
ATOM 791 N N . PHE A 1 102 ? 2.629 12.179 15.537 1.00 81.69 102 PHE A N 1
ATOM 792 C CA . PHE A 1 102 ? 1.945 10.996 16.041 1.00 81.69 102 PHE A CA 1
ATOM 793 C C . PHE A 1 102 ? 2.951 9.869 16.305 1.00 81.69 102 PHE A C 1
ATOM 795 O O . PHE A 1 102 ? 4.044 9.897 15.743 1.00 81.69 102 PHE A O 1
ATOM 802 N N . PRO A 1 103 ? 2.623 8.864 17.139 1.00 82.94 103 PRO A N 1
ATOM 803 C CA . PRO A 1 103 ? 3.554 7.802 17.538 1.00 82.94 103 PRO A CA 1
ATOM 804 C C . PRO A 1 103 ? 3.790 6.756 16.431 1.00 82.94 103 PRO A C 1
ATOM 806 O O . PRO A 1 103 ? 3.770 5.553 16.682 1.00 82.94 103 PRO A O 1
ATOM 809 N N . PHE A 1 104 ? 4.015 7.204 15.197 1.00 86.62 104 PHE A N 1
ATOM 810 C CA . PHE A 1 104 ? 4.324 6.342 14.068 1.00 86.62 104 PHE A CA 1
ATOM 811 C C . PHE A 1 104 ? 5.743 5.789 14.165 1.00 86.62 104 PHE A C 1
ATOM 813 O O . PHE A 1 104 ? 6.709 6.503 14.446 1.00 86.62 104 PHE A O 1
ATOM 820 N N . LYS A 1 105 ? 5.880 4.506 13.852 1.00 86.62 105 LYS A N 1
ATOM 821 C CA . LYS A 1 105 ? 7.157 3.820 13.672 1.00 86.62 105 LYS A CA 1
ATOM 822 C C . LYS A 1 105 ? 7.130 3.121 12.327 1.00 86.62 105 LYS A C 1
ATOM 824 O O . LYS A 1 105 ? 6.129 2.530 11.964 1.00 86.62 105 LYS A O 1
ATOM 829 N N . ILE A 1 106 ? 8.225 3.179 11.575 1.00 87.94 106 ILE A N 1
ATOM 830 C CA . ILE A 1 106 ? 8.334 2.415 10.329 1.00 87.94 106 ILE A CA 1
ATOM 831 C C . ILE A 1 106 ? 8.806 1.002 10.693 1.00 87.94 106 ILE A C 1
ATOM 833 O O . ILE A 1 106 ? 9.927 0.865 11.198 1.00 87.94 106 ILE A O 1
ATOM 837 N N . PRO A 1 107 ? 8.008 -0.051 10.443 1.00 90.62 107 PRO A N 1
ATOM 838 C CA . PRO A 1 107 ? 8.425 -1.415 10.733 1.00 90.62 107 PRO A CA 1
ATOM 839 C C . PRO A 1 107 ? 9.658 -1.814 9.904 1.00 90.62 107 PRO A C 1
ATOM 841 O O . PRO A 1 107 ? 9.738 -1.459 8.722 1.00 90.62 107 PRO A O 1
ATOM 844 N N . PRO A 1 108 ? 10.597 -2.614 10.447 1.00 90.25 108 PRO A N 1
ATOM 845 C CA . PRO A 1 108 ? 11.797 -3.022 9.713 1.00 90.25 108 PRO A CA 1
ATOM 846 C C . PRO A 1 108 ? 11.506 -3.728 8.381 1.00 90.25 108 PRO A C 1
ATOM 848 O O . PRO A 1 108 ? 12.182 -3.471 7.384 1.00 90.25 108 PRO A O 1
ATOM 851 N N . TYR A 1 109 ? 10.476 -4.583 8.338 1.00 91.94 109 TYR A N 1
ATOM 852 C CA . TYR A 1 109 ? 10.075 -5.262 7.102 1.00 91.94 109 TYR A CA 1
ATOM 853 C C . TYR A 1 109 ? 9.599 -4.253 6.048 1.00 91.94 109 TYR A C 1
ATOM 855 O O . TYR A 1 109 ? 9.979 -4.353 4.883 1.00 91.94 109 TYR A O 1
ATOM 863 N N . PHE A 1 110 ? 8.832 -3.243 6.465 1.00 90.62 110 PHE A N 1
ATOM 864 C CA . PHE A 1 110 ? 8.285 -2.232 5.571 1.00 90.62 110 PHE A CA 1
ATOM 865 C C . PHE A 1 110 ? 9.376 -1.298 5.040 1.00 90.62 110 PHE A C 1
ATOM 867 O O . PHE A 1 110 ? 9.372 -0.952 3.862 1.00 90.62 110 PHE A O 1
ATOM 874 N N . ALA A 1 111 ? 10.377 -0.961 5.861 1.00 88.62 111 ALA A N 1
ATOM 875 C CA . ALA A 1 111 ? 11.544 -0.203 5.410 1.00 88.62 111 ALA A CA 1
ATOM 876 C C . ALA A 1 111 ? 12.295 -0.915 4.268 1.00 88.62 111 ALA A C 1
ATOM 878 O O . ALA A 1 111 ? 12.745 -0.273 3.315 1.00 88.62 111 ALA A O 1
ATOM 879 N N . LEU A 1 112 ? 12.406 -2.247 4.333 1.00 90.19 112 LEU A N 1
ATOM 880 C CA . LEU A 1 112 ? 13.000 -3.049 3.260 1.00 90.19 112 LEU A CA 1
ATOM 881 C C . LEU A 1 112 ? 12.102 -3.111 2.019 1.00 90.19 112 LEU A C 1
ATOM 883 O O . LEU A 1 112 ? 12.624 -3.046 0.907 1.00 90.19 112 LEU A O 1
ATOM 887 N N . VAL A 1 113 ? 10.777 -3.154 2.191 1.00 89.31 113 VAL A N 1
ATOM 888 C CA . VAL A 1 113 ? 9.810 -3.064 1.083 1.00 89.31 113 VAL A CA 1
ATOM 889 C C . VAL A 1 113 ? 9.931 -1.724 0.349 1.00 89.31 113 VAL A C 1
ATOM 891 O O . VAL A 1 113 ? 10.130 -1.731 -0.863 1.00 89.31 113 VAL A O 1
ATOM 894 N N . ILE A 1 114 ? 9.902 -0.586 1.059 1.00 85.94 114 ILE A N 1
ATOM 895 C CA . ILE A 1 114 ? 10.079 0.750 0.454 1.00 85.94 114 ILE A CA 1
ATOM 896 C C . ILE A 1 114 ? 11.415 0.824 -0.291 1.00 85.94 114 ILE A C 1
ATOM 898 O O . ILE A 1 114 ? 11.472 1.301 -1.423 1.00 85.94 114 ILE A O 1
ATOM 902 N N . ARG A 1 115 ? 12.501 0.329 0.318 1.00 86.31 115 ARG A N 1
ATOM 903 C CA . ARG A 1 115 ? 13.824 0.319 -0.318 1.00 86.31 115 ARG A CA 1
ATOM 904 C C . ARG A 1 115 ? 13.828 -0.504 -1.605 1.00 86.31 115 ARG A C 1
ATOM 906 O O . ARG A 1 115 ? 14.371 -0.045 -2.604 1.00 86.31 115 ARG A O 1
ATOM 913 N N . ALA A 1 116 ? 13.252 -1.706 -1.582 1.00 87.62 116 ALA A N 1
ATOM 914 C CA . ALA A 1 116 ? 13.169 -2.560 -2.762 1.00 87.62 116 ALA A CA 1
ATOM 915 C C . ALA A 1 116 ? 12.369 -1.878 -3.878 1.00 87.62 116 ALA A C 1
ATOM 917 O O . ALA A 1 116 ? 12.831 -1.836 -5.016 1.00 87.62 116 ALA A O 1
ATOM 918 N N . ILE A 1 117 ? 11.225 -1.284 -3.534 1.00 87.19 117 ILE A N 1
ATOM 919 C CA . ILE A 1 117 ? 10.383 -0.524 -4.458 1.00 87.19 117 ILE A CA 1
ATOM 920 C C . ILE A 1 117 ? 11.161 0.634 -5.092 1.00 87.19 117 ILE A C 1
ATOM 922 O O . ILE A 1 117 ? 11.244 0.694 -6.315 1.00 87.19 117 ILE A O 1
ATOM 926 N N . GLY A 1 118 ? 11.788 1.499 -4.291 1.00 83.75 118 GLY A N 1
ATOM 927 C CA . GLY A 1 118 ? 12.503 2.669 -4.810 1.00 83.75 118 GLY A CA 1
ATOM 928 C C . GLY A 1 118 ? 13.691 2.303 -5.703 1.00 83.75 118 GLY A C 1
ATOM 929 O O . GLY A 1 118 ? 13.953 2.971 -6.700 1.00 83.75 118 GLY A O 1
ATOM 930 N N . VAL A 1 119 ? 14.395 1.206 -5.399 1.00 86.50 119 VAL A N 1
ATOM 931 C CA . VAL A 1 119 ? 15.471 0.700 -6.266 1.00 86.50 119 VAL A CA 1
ATOM 932 C C . VAL A 1 119 ? 14.910 0.159 -7.583 1.00 86.50 119 VAL A C 1
ATOM 934 O O . VAL A 1 119 ? 15.460 0.463 -8.641 1.00 86.50 119 VAL A O 1
ATOM 937 N N . LEU A 1 120 ? 13.829 -0.629 -7.542 1.00 85.81 120 LEU A N 1
ATOM 938 C CA . LEU A 1 120 ? 13.197 -1.172 -8.748 1.00 85.81 120 LEU A CA 1
ATOM 939 C C . LEU A 1 120 ? 12.635 -0.064 -9.642 1.00 85.81 120 LEU A C 1
ATOM 941 O O . LEU A 1 120 ? 12.863 -0.090 -10.849 1.00 85.81 120 LEU A O 1
ATOM 945 N N . GLU A 1 121 ? 11.963 0.921 -9.052 1.00 82.81 121 GLU A N 1
ATOM 946 C CA . GLU A 1 121 ? 11.443 2.089 -9.759 1.00 82.81 121 GLU A CA 1
ATOM 947 C C . GLU A 1 121 ? 12.574 2.922 -10.368 1.00 82.81 121 GLU A C 1
ATOM 949 O O . GLU A 1 121 ? 12.527 3.239 -11.553 1.00 82.81 121 GLU A O 1
ATOM 954 N N . GLY A 1 122 ? 13.645 3.193 -9.614 1.00 83.44 122 GLY A N 1
ATOM 955 C CA . GLY A 1 122 ? 14.813 3.907 -10.131 1.00 83.44 122 GLY A CA 1
ATOM 956 C C . GLY A 1 122 ? 15.456 3.208 -11.332 1.00 83.44 122 GLY A C 1
ATOM 957 O O . GLY A 1 122 ? 15.803 3.861 -12.313 1.00 83.44 122 GLY A O 1
ATOM 958 N N . ILE A 1 123 ? 15.570 1.875 -11.302 1.00 86.75 123 ILE A N 1
ATOM 959 C CA . ILE A 1 123 ? 16.062 1.087 -12.444 1.00 86.75 123 ILE A CA 1
ATOM 960 C C . ILE A 1 123 ? 15.084 1.161 -13.623 1.00 86.75 123 ILE A C 1
ATOM 962 O O . ILE A 1 123 ? 15.511 1.325 -14.767 1.00 86.75 123 ILE A O 1
ATOM 966 N N . ALA A 1 124 ? 13.781 1.045 -13.364 1.00 85.06 124 ALA A N 1
ATOM 967 C CA . ALA A 1 124 ? 12.758 1.083 -14.402 1.00 85.06 124 ALA A CA 1
ATOM 968 C C . ALA A 1 124 ? 12.708 2.446 -15.109 1.00 85.06 124 ALA A C 1
ATOM 970 O O . ALA A 1 124 ? 12.633 2.485 -16.337 1.00 85.06 124 ALA A O 1
ATOM 971 N N . LEU A 1 125 ? 12.863 3.544 -14.364 1.00 84.00 125 LEU A N 1
ATOM 972 C CA . LEU A 1 125 ? 12.906 4.910 -14.893 1.00 84.00 125 LEU A CA 1
ATOM 973 C C . LEU A 1 125 ? 14.099 5.165 -15.825 1.00 84.00 125 LEU A C 1
ATOM 975 O O . LEU A 1 125 ? 13.987 5.956 -16.760 1.00 84.00 125 LEU A O 1
ATOM 979 N N . VAL A 1 126 ? 15.226 4.469 -15.626 1.00 87.50 126 VAL A N 1
ATOM 980 C CA . VAL A 1 126 ? 16.369 4.527 -16.557 1.00 87.50 126 VAL A CA 1
ATOM 981 C C . VAL A 1 126 ? 16.004 3.927 -17.920 1.00 87.50 126 VAL A C 1
ATOM 983 O O . VAL A 1 126 ? 16.451 4.429 -18.949 1.00 87.50 126 VAL A O 1
ATOM 986 N N . GLY A 1 127 ? 15.203 2.858 -17.942 1.00 85.06 127 GLY A N 1
ATOM 987 C CA . GLY A 1 127 ? 14.756 2.211 -19.180 1.00 85.06 127 GLY A CA 1
ATOM 988 C C . GLY A 1 127 ? 13.531 2.870 -19.821 1.00 85.06 127 GLY A C 1
ATOM 989 O O . GLY A 1 127 ? 13.415 2.897 -21.044 1.00 85.06 127 GLY A O 1
ATOM 990 N N . ASN A 1 128 ? 12.623 3.401 -19.003 1.00 83.12 128 ASN A N 1
ATOM 991 C CA . ASN A 1 128 ? 11.393 4.067 -19.413 1.00 83.12 128 ASN A CA 1
ATOM 992 C C . ASN A 1 128 ? 11.156 5.301 -18.521 1.00 83.12 128 ASN A C 1
ATOM 994 O O . ASN A 1 128 ? 10.652 5.151 -17.410 1.00 83.12 128 ASN A O 1
ATOM 998 N N . PRO A 1 129 ? 11.448 6.525 -18.998 1.00 85.19 129 PRO A N 1
ATOM 999 C CA . PRO A 1 129 ? 11.261 7.745 -18.209 1.00 85.19 129 PRO A CA 1
ATOM 1000 C C . PRO A 1 129 ? 9.809 8.026 -17.795 1.00 85.19 129 PRO A C 1
ATOM 1002 O O . PRO A 1 129 ? 9.579 8.820 -16.891 1.00 85.19 129 PRO A O 1
ATOM 1005 N N . GLN A 1 130 ? 8.831 7.408 -18.462 1.00 80.50 130 GLN A N 1
ATOM 1006 C CA . GLN A 1 130 ? 7.404 7.511 -18.146 1.00 80.50 130 GLN A CA 1
ATOM 1007 C C . GLN A 1 130 ? 6.902 6.307 -17.335 1.00 80.50 130 GLN A C 1
ATOM 1009 O O . GLN A 1 130 ? 5.701 6.051 -17.294 1.00 80.50 130 GLN A O 1
ATOM 1014 N N . PHE A 1 131 ? 7.802 5.521 -16.738 1.00 79.12 131 PHE A N 1
ATOM 1015 C CA . PHE A 1 131 ? 7.420 4.389 -15.905 1.00 79.12 131 PHE A CA 1
ATOM 1016 C C . PHE A 1 131 ? 6.622 4.860 -14.684 1.00 79.12 131 PHE A C 1
ATOM 1018 O O . PHE A 1 131 ? 7.075 5.723 -13.936 1.00 79.12 131 PHE A O 1
ATOM 1025 N N . ALA A 1 132 ? 5.454 4.255 -14.475 1.00 78.56 132 ALA A N 1
ATOM 1026 C CA . ALA A 1 132 ? 4.609 4.484 -13.314 1.00 78.56 132 ALA A CA 1
ATOM 1027 C C . ALA A 1 132 ? 4.425 3.159 -12.569 1.00 78.56 132 ALA A C 1
ATOM 1029 O O . ALA A 1 132 ? 3.706 2.268 -13.021 1.00 78.56 132 ALA A O 1
ATOM 1030 N N . LEU A 1 133 ? 5.078 3.023 -11.413 1.00 79.94 133 LEU A N 1
ATOM 1031 C CA . LEU A 1 133 ? 5.087 1.775 -10.647 1.00 79.94 133 LEU A CA 1
ATOM 1032 C C . LEU A 1 133 ? 3.677 1.273 -10.309 1.00 79.94 133 LEU A C 1
ATOM 1034 O O . LEU A 1 133 ? 3.411 0.074 -10.386 1.00 79.94 133 LEU A O 1
ATOM 1038 N N . ILE A 1 134 ? 2.783 2.186 -9.923 1.00 77.38 134 ILE A N 1
ATOM 1039 C CA . ILE A 1 134 ? 1.409 1.852 -9.534 1.00 77.38 134 ILE A CA 1
ATOM 1040 C C . ILE A 1 134 ? 0.643 1.228 -10.703 1.00 77.38 134 ILE A C 1
ATOM 1042 O O . ILE A 1 134 ? -0.017 0.207 -10.513 1.00 77.38 134 ILE A O 1
ATOM 1046 N N . ASP A 1 135 ? 0.775 1.789 -11.907 1.00 77.19 135 ASP A N 1
ATOM 1047 C CA . ASP A 1 135 ? 0.102 1.278 -13.104 1.00 77.19 135 ASP A CA 1
ATOM 1048 C C . ASP A 1 135 ? 0.585 -0.123 -13.483 1.00 77.19 135 ASP A C 1
ATOM 1050 O O . ASP A 1 135 ? -0.217 -0.967 -13.877 1.00 77.19 135 ASP A O 1
ATOM 1054 N N . GLU A 1 136 ? 1.874 -0.397 -13.299 1.00 81.75 136 GLU A N 1
ATOM 1055 C CA . GLU A 1 136 ? 2.475 -1.699 -13.604 1.00 81.75 136 GLU A CA 1
ATOM 1056 C C . GLU A 1 136 ? 2.170 -2.756 -12.527 1.00 81.75 136 GLU A C 1
ATOM 1058 O O . GLU A 1 136 ? 2.058 -3.950 -12.815 1.00 81.75 136 GLU A O 1
ATOM 1063 N N . ALA A 1 137 ? 1.986 -2.340 -11.271 1.00 82.62 137 ALA A N 1
ATOM 1064 C CA . ALA A 1 137 ? 1.668 -3.240 -10.162 1.00 82.62 137 ALA A CA 1
ATOM 1065 C C . ALA A 1 137 ? 0.169 -3.587 -10.068 1.00 82.62 137 ALA A C 1
ATOM 1067 O O . ALA A 1 137 ? -0.191 -4.680 -9.610 1.00 82.62 137 ALA A O 1
ATOM 1068 N N . PHE A 1 138 ? -0.719 -2.684 -10.497 1.00 82.44 138 PHE A N 1
ATOM 1069 C CA . PHE A 1 138 ? -2.171 -2.845 -10.366 1.00 82.44 138 PHE A CA 1
ATOM 1070 C C . PHE A 1 138 ? -2.749 -4.097 -11.070 1.00 82.44 138 PHE A C 1
ATOM 1072 O O . PHE A 1 138 ? -3.587 -4.777 -10.463 1.00 82.44 138 PHE A O 1
ATOM 1079 N N . PRO A 1 139 ? -2.292 -4.494 -12.278 1.00 86.00 139 PRO A N 1
ATOM 1080 C CA . PRO A 1 139 ? -2.687 -5.749 -12.924 1.00 86.00 139 PRO A CA 1
ATOM 1081 C C . PRO A 1 139 ? -2.405 -6.988 -12.068 1.00 86.00 139 PRO A C 1
ATOM 1083 O O . PRO A 1 139 ? -3.254 -7.874 -11.932 1.00 86.00 139 PRO A O 1
ATOM 1086 N N . TYR A 1 140 ? -1.234 -7.037 -11.427 1.00 85.44 140 TYR A N 1
ATOM 1087 C CA . TYR A 1 140 ? -0.874 -8.142 -10.541 1.00 85.44 140 TYR A CA 1
ATOM 1088 C C . TYR A 1 140 ? -1.752 -8.171 -9.282 1.00 85.44 140 TYR A C 1
ATOM 1090 O O . TYR A 1 140 ? -2.230 -9.243 -8.897 1.00 85.44 140 TYR A O 1
ATOM 1098 N N . LEU A 1 141 ? -2.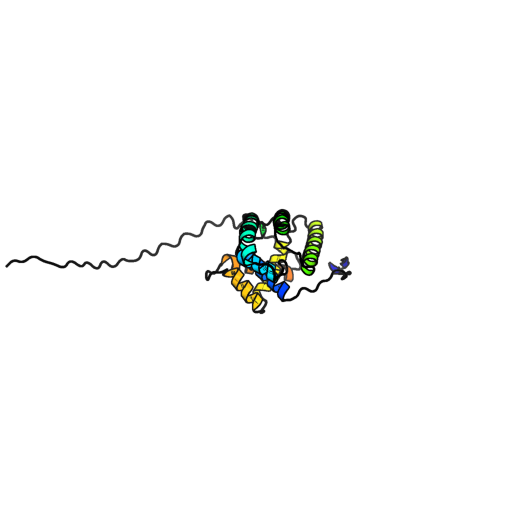006 -7.010 -8.665 1.00 85.00 141 LEU A N 1
ATOM 1099 C CA . LEU A 1 141 ? -2.906 -6.902 -7.512 1.00 85.00 141 LEU A CA 1
ATOM 1100 C C . LEU A 1 141 ? -4.317 -7.389 -7.866 1.00 85.00 141 LEU A C 1
ATOM 1102 O O . LEU A 1 141 ? -4.880 -8.215 -7.148 1.00 85.00 141 LEU A O 1
ATOM 1106 N N . SER A 1 142 ? -4.848 -6.938 -9.003 1.00 86.94 142 SER A N 1
ATOM 1107 C CA . SER A 1 142 ? -6.171 -7.325 -9.505 1.00 86.94 142 SER A CA 1
ATOM 1108 C C . SER A 1 142 ? -6.253 -8.828 -9.745 1.00 86.94 142 SER A C 1
ATOM 1110 O O . SER A 1 142 ? -7.171 -9.493 -9.262 1.00 86.94 142 SER A O 1
ATOM 1112 N N . LYS A 1 143 ? -5.230 -9.408 -10.387 1.00 89.81 143 LYS A N 1
ATOM 1113 C CA . LYS A 1 143 ? -5.116 -10.859 -10.537 1.00 89.81 143 LYS A CA 1
ATOM 1114 C C . LYS A 1 143 ? -5.113 -11.564 -9.194 1.00 89.81 143 LYS A C 1
ATOM 1116 O O . LYS A 1 143 ? -5.796 -12.577 -9.042 1.00 89.81 143 LYS A O 1
ATOM 1121 N N . ARG A 1 144 ? -4.331 -11.087 -8.225 1.00 87.81 144 ARG A N 1
ATOM 1122 C CA . ARG A 1 144 ? -4.239 -11.732 -6.912 1.00 87.81 144 ARG A CA 1
ATOM 1123 C C . ARG A 1 144 ? -5.581 -11.691 -6.184 1.00 87.81 144 ARG A C 1
ATOM 1125 O O . ARG A 1 144 ? -6.013 -12.731 -5.706 1.00 87.81 144 ARG A O 1
ATOM 1132 N N . LEU A 1 145 ? -6.259 -10.547 -6.172 1.00 87.94 145 LEU A N 1
ATOM 1133 C CA . LEU A 1 145 ? -7.571 -10.379 -5.544 1.00 87.94 145 LEU A CA 1
ATOM 1134 C C . LEU A 1 145 ? -8.657 -11.257 -6.175 1.00 87.94 145 LEU A C 1
ATOM 1136 O O . LEU A 1 145 ? -9.450 -11.850 -5.452 1.00 87.94 145 LEU A O 1
ATOM 1140 N N . LEU A 1 146 ? -8.685 -11.358 -7.506 1.00 89.19 146 LEU A N 1
ATOM 1141 C CA . LEU A 1 146 ? -9.729 -12.086 -8.234 1.00 89.19 146 LEU A CA 1
ATOM 1142 C C . LEU A 1 146 ? -9.530 -13.610 -8.255 1.00 89.19 146 LEU A C 1
ATOM 1144 O O . LEU A 1 146 ? -10.487 -14.333 -8.519 1.00 89.19 146 LEU A O 1
ATOM 1148 N N . THR A 1 147 ? -8.308 -14.105 -8.019 1.00 88.88 147 THR A N 1
ATOM 1149 C CA . THR A 1 147 ? -7.976 -15.537 -8.189 1.00 88.88 147 THR A CA 1
ATOM 1150 C C . THR A 1 147 ? -7.574 -16.267 -6.912 1.00 88.88 147 THR A C 1
ATOM 1152 O O . THR A 1 147 ? -7.444 -17.486 -6.948 1.00 88.88 147 THR A O 1
ATOM 1155 N N . ASP A 1 148 ? -7.332 -15.565 -5.806 1.00 88.19 148 ASP A N 1
ATOM 1156 C CA . ASP A 1 148 ? -6.940 -16.192 -4.543 1.00 88.19 148 ASP A CA 1
ATOM 1157 C C . ASP A 1 148 ? -8.168 -16.596 -3.710 1.00 88.19 148 ASP A C 1
ATOM 1159 O O . ASP A 1 148 ? -9.087 -15.804 -3.490 1.00 88.19 148 ASP A O 1
ATOM 1163 N N . ASP A 1 149 ? -8.170 -17.835 -3.217 1.00 89.75 149 ASP A N 1
ATOM 1164 C CA . ASP A 1 149 ? -9.258 -18.398 -2.418 1.00 89.75 149 ASP A CA 1
ATOM 1165 C C . ASP A 1 149 ? -9.167 -18.071 -0.921 1.00 89.75 149 ASP A C 1
ATOM 1167 O O . ASP A 1 149 ? -10.107 -18.369 -0.175 1.00 89.75 149 ASP A O 1
ATOM 1171 N N . ALA A 1 150 ? -8.078 -17.445 -0.462 1.00 92.25 150 ALA A N 1
ATOM 1172 C CA . ALA A 1 150 ? -7.895 -17.092 0.939 1.00 92.25 150 ALA A CA 1
ATOM 1173 C C . ALA A 1 150 ? -9.090 -16.259 1.455 1.00 92.25 150 ALA A C 1
ATOM 1175 O O . ALA A 1 150 ? -9.386 -15.194 0.900 1.00 92.25 150 ALA A O 1
ATOM 1176 N N . PRO A 1 151 ? -9.764 -16.668 2.553 1.00 93.12 151 PRO A N 1
ATOM 1177 C CA . PRO A 1 151 ? -10.961 -15.979 3.046 1.00 93.12 151 PRO A CA 1
ATOM 1178 C C . PRO A 1 151 ? -10.739 -14.485 3.303 1.00 93.12 151 PRO A C 1
ATOM 1180 O O . PRO A 1 151 ? -11.633 -13.668 3.086 1.00 93.12 151 PRO A O 1
ATOM 1183 N N . ARG A 1 152 ? -9.529 -14.111 3.734 1.00 92.44 152 ARG A N 1
ATOM 1184 C CA . ARG A 1 152 ? -9.140 -12.719 3.969 1.00 92.44 152 ARG A CA 1
ATOM 1185 C C . ARG A 1 152 ? -9.089 -11.905 2.669 1.00 92.44 152 ARG A C 1
ATOM 1187 O O . ARG A 1 152 ? -9.684 -10.835 2.623 1.00 92.44 152 ARG A O 1
ATOM 1194 N N . LEU A 1 153 ? -8.532 -12.453 1.587 1.00 90.06 153 LEU A N 1
ATOM 1195 C CA . LEU A 1 153 ? -8.532 -11.795 0.273 1.00 90.06 153 LEU A CA 1
ATOM 1196 C C . LEU A 1 153 ? -9.924 -11.702 -0.336 1.00 90.06 153 LEU A C 1
ATOM 1198 O O . LEU A 1 153 ? -10.261 -10.670 -0.903 1.00 90.06 153 LEU A O 1
ATOM 1202 N N . ARG A 1 154 ? -10.770 -12.722 -0.159 1.00 91.69 154 ARG A N 1
ATOM 1203 C CA . ARG A 1 154 ? -12.168 -12.649 -0.613 1.00 91.69 154 ARG A CA 1
ATOM 1204 C C . ARG A 1 154 ? -12.938 -11.540 0.102 1.00 91.69 154 ARG A C 1
ATOM 1206 O O . ARG A 1 154 ? -13.759 -10.870 -0.521 1.00 91.69 154 ARG A O 1
ATOM 1213 N N . ARG A 1 155 ? -12.667 -11.327 1.396 1.00 91.88 155 ARG A N 1
ATOM 1214 C CA . ARG A 1 155 ? -13.216 -10.189 2.149 1.00 91.88 155 ARG A CA 1
ATOM 1215 C C . ARG A 1 155 ? -12.672 -8.863 1.630 1.00 91.88 155 ARG A C 1
ATOM 1217 O O . ARG A 1 155 ? -13.478 -7.973 1.401 1.00 91.88 155 ARG A O 1
ATOM 1224 N N . ALA A 1 156 ? -11.369 -8.755 1.376 1.00 91.38 156 ALA A N 1
ATOM 1225 C CA . ALA A 1 156 ? -10.768 -7.544 0.815 1.00 91.38 156 ALA A CA 1
ATOM 1226 C C . ALA A 1 156 ? -11.314 -7.214 -0.588 1.00 91.38 156 ALA A C 1
ATOM 1228 O O . ALA A 1 156 ? -11.679 -6.073 -0.842 1.00 91.38 156 ALA A O 1
ATOM 1229 N N . LEU A 1 157 ? -11.467 -8.207 -1.473 1.00 91.62 157 LEU A N 1
ATOM 1230 C CA . LEU A 1 157 ? -12.105 -8.040 -2.785 1.00 91.62 157 LEU A CA 1
ATOM 1231 C C . LEU A 1 157 ? -13.555 -7.571 -2.635 1.00 91.62 157 LEU A C 1
ATOM 1233 O O . LEU A 1 157 ? -13.980 -6.631 -3.301 1.00 91.62 157 LEU A O 1
ATOM 1237 N N . ARG A 1 158 ? -14.320 -8.207 -1.740 1.00 91.62 158 ARG A N 1
ATOM 1238 C CA . ARG A 1 158 ? -15.690 -7.776 -1.450 1.00 91.62 158 ARG A CA 1
ATOM 1239 C C . ARG A 1 158 ? -15.705 -6.333 -0.949 1.00 91.62 158 ARG A C 1
ATOM 1241 O O . ARG A 1 158 ? -16.512 -5.549 -1.427 1.00 91.62 158 ARG A O 1
ATOM 1248 N N . TYR A 1 159 ? -14.812 -5.975 -0.035 1.00 92.12 159 TYR A N 1
ATOM 1249 C CA . TYR A 1 159 ? -14.700 -4.611 0.469 1.00 92.12 159 TYR A CA 1
ATOM 1250 C C . TYR A 1 159 ? -14.350 -3.622 -0.639 1.00 92.12 159 TYR A C 1
ATOM 1252 O O . TYR A 1 159 ? -14.923 -2.547 -0.717 1.00 92.12 159 TYR A O 1
ATOM 1260 N N . MET A 1 160 ? -13.454 -3.999 -1.546 1.00 88.38 160 MET A N 1
ATOM 1261 C CA . MET A 1 160 ? -13.052 -3.154 -2.664 1.00 88.38 160 MET A CA 1
ATOM 1262 C C . MET A 1 160 ? -14.227 -2.794 -3.583 1.00 88.38 160 MET A C 1
ATOM 1264 O O . MET A 1 160 ? -14.257 -1.689 -4.109 1.00 88.38 160 MET A O 1
ATOM 1268 N N . VAL A 1 161 ? -15.193 -3.704 -3.742 1.00 90.88 161 VAL A N 1
ATOM 1269 C CA . VAL A 1 161 ? -16.334 -3.542 -4.658 1.00 90.88 161 VAL A CA 1
ATOM 1270 C C . VAL A 1 161 ? -17.604 -3.025 -3.965 1.00 90.88 161 VAL A C 1
ATOM 1272 O O . VAL A 1 161 ? -18.451 -2.417 -4.611 1.00 90.88 161 VAL A O 1
ATOM 1275 N N . TYR A 1 162 ? -17.776 -3.266 -2.665 1.00 89.81 162 TYR A N 1
ATOM 1276 C CA . TYR A 1 162 ? -18.977 -2.857 -1.918 1.00 89.81 162 TYR A CA 1
ATOM 1277 C C . TYR A 1 162 ? -18.728 -1.729 -0.898 1.00 89.81 162 TYR A C 1
ATOM 1279 O O . TYR A 1 162 ? -19.677 -1.108 -0.411 1.00 89.81 162 TYR A O 1
ATOM 1287 N N . GLY A 1 163 ? -17.468 -1.474 -0.540 1.00 87.56 163 GLY A N 1
ATOM 1288 C CA . GLY A 1 163 ? -17.084 -0.606 0.572 1.00 87.56 163 GLY A CA 1
ATOM 1289 C C . GLY A 1 163 ? -17.711 -1.042 1.903 1.00 87.56 163 GLY A C 1
ATOM 1290 O O . GLY A 1 163 ? -17.974 -2.224 2.135 1.00 87.56 163 GLY A O 1
ATOM 1291 N N . LYS A 1 164 ? -18.017 -0.060 2.766 1.00 82.12 164 LYS A N 1
ATOM 1292 C CA . LYS A 1 164 ? -18.813 -0.248 4.002 1.00 82.12 164 LYS A CA 1
ATOM 1293 C C . LYS A 1 164 ? -20.295 -0.537 3.739 1.00 82.12 164 LYS A C 1
ATOM 1295 O O . LYS A 1 164 ? -21.028 -0.899 4.659 1.00 82.12 164 LYS A O 1
ATOM 1300 N N . GLY A 1 165 ? -20.760 -0.302 2.514 1.00 81.31 165 GLY A N 1
ATOM 1301 C CA . GLY A 1 165 ? -22.166 -0.372 2.148 1.00 81.31 165 GLY A CA 1
ATOM 1302 C C . GLY A 1 165 ? -22.596 -1.738 1.617 1.00 81.31 165 GLY A C 1
ATOM 1303 O O . GLY A 1 165 ? -21.846 -2.709 1.574 1.00 81.31 165 GLY A O 1
ATOM 1304 N N . ALA A 1 166 ? -23.852 -1.795 1.178 1.00 76.81 166 ALA A N 1
ATOM 1305 C CA . ALA A 1 166 ? -24.386 -2.910 0.393 1.00 76.81 166 ALA A CA 1
ATOM 1306 C C . ALA A 1 166 ? -24.492 -2.572 -1.105 1.00 76.81 166 ALA A C 1
ATOM 1308 O O . ALA A 1 166 ? -24.950 -3.395 -1.898 1.00 76.81 166 ALA A O 1
ATOM 1309 N N . THR A 1 167 ? -24.108 -1.354 -1.491 1.00 85.88 167 THR A N 1
ATOM 1310 C CA . THR A 1 167 ? -24.148 -0.880 -2.873 1.00 85.88 167 THR A CA 1
ATOM 1311 C C . THR A 1 167 ? -22.963 -1.435 -3.637 1.00 85.88 167 THR A C 1
ATOM 1313 O O . THR A 1 167 ? -21.822 -1.258 -3.229 1.00 85.88 167 THR A O 1
ATOM 1316 N N . PHE A 1 168 ? -23.254 -2.116 -4.735 1.00 89.69 168 PHE A N 1
ATOM 1317 C CA . PHE A 1 168 ? -22.246 -2.677 -5.618 1.00 89.69 168 PHE A CA 1
ATOM 1318 C C . PHE A 1 168 ? -21.687 -1.594 -6.544 1.00 89.69 168 PHE A C 1
ATOM 1320 O O . PHE A 1 168 ? -22.450 -0.983 -7.295 1.00 89.69 168 PHE A O 1
ATOM 1327 N N . ASP A 1 169 ? -20.375 -1.385 -6.501 1.00 87.62 169 ASP A N 1
ATOM 1328 C CA . ASP A 1 169 ? -19.661 -0.488 -7.403 1.00 87.62 169 ASP A CA 1
ATOM 1329 C C . ASP A 1 169 ? -19.243 -1.249 -8.673 1.00 87.62 169 ASP A C 1
ATOM 1331 O O . ASP A 1 169 ? -18.270 -2.011 -8.700 1.00 87.62 169 ASP A O 1
ATOM 1335 N N . VAL A 1 170 ? -20.043 -1.082 -9.729 1.00 89.50 170 VAL A N 1
ATOM 1336 C CA . VAL A 1 170 ? -19.814 -1.732 -11.027 1.00 89.50 170 VAL A CA 1
ATOM 1337 C C . VAL A 1 170 ? -18.511 -1.240 -11.652 1.00 89.50 170 VAL A C 1
ATOM 1339 O O . VAL A 1 170 ? -17.774 -2.045 -12.221 1.00 89.50 170 VAL A O 1
ATOM 1342 N N . ASP A 1 171 ? -18.216 0.053 -11.525 1.00 87.44 171 ASP A N 1
ATOM 1343 C CA . ASP A 1 171 ? -17.052 0.676 -12.148 1.00 87.44 171 ASP A CA 1
ATOM 1344 C C . ASP A 1 171 ? -15.767 0.105 -11.544 1.00 87.44 171 ASP A C 1
ATOM 1346 O O . ASP A 1 171 ? -14.861 -0.293 -12.277 1.00 87.44 171 ASP A O 1
ATOM 1350 N N . ARG A 1 172 ? -15.732 -0.090 -10.220 1.00 84.56 172 ARG A N 1
ATOM 1351 C CA . ARG A 1 172 ? -14.616 -0.768 -9.538 1.00 84.56 172 ARG A CA 1
ATOM 1352 C C . ARG A 1 172 ? -14.408 -2.201 -9.997 1.00 84.56 172 ARG A C 1
ATOM 1354 O O . ARG A 1 172 ? -13.267 -2.615 -10.206 1.00 84.56 172 ARG A O 1
ATOM 1361 N N . LEU A 1 173 ? -15.480 -2.979 -10.164 1.00 89.56 173 LEU A N 1
ATOM 1362 C CA . LEU A 1 173 ? -15.324 -4.335 -10.689 1.00 89.56 173 LEU A CA 1
ATOM 1363 C C . LEU A 1 173 ? -14.769 -4.305 -12.120 1.00 89.56 173 LEU A C 1
ATOM 1365 O O . LEU A 1 173 ? -13.888 -5.101 -12.446 1.00 89.56 173 LEU A O 1
ATOM 1369 N N . LEU A 1 174 ? -15.267 -3.402 -12.966 1.00 88.81 174 LEU A N 1
ATOM 1370 C CA . LEU A 1 174 ? -14.787 -3.260 -14.339 1.00 88.81 174 LEU A CA 1
ATOM 1371 C C . LEU A 1 174 ? -13.306 -2.864 -14.383 1.00 88.81 174 LEU A C 1
ATOM 1373 O O . LEU A 1 174 ? -12.558 -3.472 -15.147 1.00 88.81 174 LEU A O 1
ATOM 1377 N N . GLU A 1 175 ? -12.862 -1.934 -13.533 1.00 85.69 175 GLU A N 1
ATOM 1378 C CA . GLU A 1 175 ? -11.445 -1.567 -13.386 1.00 85.69 175 GLU A CA 1
ATOM 1379 C C . GLU A 1 175 ? -10.572 -2.788 -13.046 1.00 85.69 175 GLU A C 1
ATOM 1381 O O . GLU A 1 175 ? -9.541 -3.015 -13.683 1.00 85.69 175 GLU A O 1
ATOM 1386 N N . LEU A 1 176 ? -11.000 -3.616 -12.085 1.00 86.88 176 LEU A N 1
ATOM 1387 C CA . LEU A 1 176 ? -10.275 -4.830 -11.690 1.00 86.88 176 LEU A CA 1
ATOM 1388 C C . LEU A 1 176 ? -10.220 -5.875 -12.811 1.00 86.88 176 LEU A C 1
ATOM 1390 O O . LEU A 1 176 ? -9.183 -6.510 -13.020 1.00 86.88 176 LEU A O 1
ATOM 1394 N N . LEU A 1 177 ? -11.321 -6.066 -13.541 1.00 89.94 177 LEU A N 1
ATOM 1395 C CA . LEU A 1 177 ? -11.379 -7.009 -14.659 1.00 89.94 177 LEU A CA 1
ATOM 1396 C C . LEU A 1 177 ? -10.502 -6.555 -15.829 1.00 89.94 177 LEU A C 1
ATOM 1398 O O . LEU A 1 177 ? -9.775 -7.372 -16.393 1.00 89.94 177 LEU A O 1
ATOM 1402 N N . GLN A 1 178 ? -10.519 -5.262 -16.157 1.00 88.06 178 GLN A N 1
ATOM 1403 C CA . GLN A 1 178 ? -9.637 -4.687 -17.175 1.00 88.06 178 GLN A CA 1
ATOM 1404 C C . GLN A 1 178 ? -8.167 -4.848 -16.784 1.00 88.06 178 GLN A C 1
ATOM 1406 O O . GLN A 1 178 ? -7.353 -5.270 -17.601 1.00 88.06 178 GLN A O 1
ATOM 1411 N N . ALA A 1 179 ? -7.822 -4.577 -15.525 1.00 85.44 179 ALA A N 1
ATOM 1412 C CA . ALA A 1 179 ? -6.464 -4.757 -15.031 1.00 85.44 179 ALA A CA 1
ATOM 1413 C C . ALA A 1 179 ? -6.016 -6.229 -15.067 1.00 85.44 179 ALA A C 1
ATOM 1415 O O . ALA A 1 179 ? -4.876 -6.517 -15.434 1.00 85.44 179 ALA A O 1
ATOM 1416 N N . LEU A 1 180 ? -6.903 -7.179 -14.749 1.00 88.06 180 LEU A N 1
ATOM 1417 C CA . LEU A 1 180 ? -6.621 -8.607 -14.915 1.00 88.06 180 LEU A CA 1
ATOM 1418 C C . LEU A 1 180 ? -6.392 -8.976 -16.386 1.00 88.06 180 LEU A C 1
ATOM 1420 O O . LEU A 1 180 ? -5.472 -9.739 -16.674 1.00 88.06 180 LEU A O 1
ATOM 1424 N N . GLN A 1 181 ? -7.192 -8.443 -17.308 1.00 87.06 181 GLN A N 1
ATOM 1425 C CA . GLN A 1 181 ? -6.993 -8.678 -18.737 1.00 87.06 181 GLN A CA 1
ATOM 1426 C C . GLN A 1 181 ? -5.609 -8.190 -19.179 1.00 87.06 181 GLN A C 1
ATOM 1428 O O . GLN A 1 181 ? -4.852 -8.969 -19.752 1.00 87.06 181 GLN A O 1
ATOM 1433 N N . THR A 1 182 ? -5.224 -6.970 -18.793 1.00 83.69 182 THR A N 1
ATOM 1434 C CA . THR A 1 182 ? -3.877 -6.439 -19.043 1.00 83.69 182 THR A CA 1
ATOM 1435 C C . THR A 1 182 ? -2.785 -7.373 -18.511 1.00 83.69 182 THR A C 1
ATOM 1437 O O . THR A 1 182 ? -1.789 -7.607 -19.192 1.00 83.69 182 THR A O 1
ATOM 1440 N N . PHE A 1 183 ? -2.958 -7.951 -17.317 1.00 83.94 183 PHE A N 1
ATOM 1441 C CA . PHE A 1 183 ? -1.995 -8.909 -16.762 1.00 83.94 183 PHE A CA 1
ATOM 1442 C C . PHE A 1 183 ? -1.855 -10.171 -17.625 1.00 83.94 183 PHE A C 1
ATOM 1444 O O . PHE A 1 183 ? -0.740 -10.646 -17.855 1.00 83.94 183 PHE A O 1
ATOM 1451 N N . VAL A 1 184 ? -2.981 -10.734 -18.076 1.00 83.56 184 VAL A N 1
ATOM 1452 C CA . VAL A 1 184 ? -2.999 -11.927 -18.935 1.00 83.56 184 VAL A CA 1
ATOM 1453 C C . VAL A 1 184 ? -2.315 -11.626 -20.267 1.00 83.56 184 VAL A C 1
ATOM 1455 O O . VAL A 1 184 ? -1.435 -12.384 -20.672 1.00 83.56 184 VAL A O 1
ATOM 1458 N N . ASP A 1 185 ? -2.630 -10.482 -20.875 1.00 80.56 185 ASP A N 1
ATOM 1459 C CA . ASP A 1 185 ? -2.049 -10.055 -22.146 1.00 80.56 185 ASP A CA 1
ATOM 1460 C C . ASP A 1 185 ? -0.522 -9.908 -22.042 1.00 80.56 185 ASP A C 1
ATOM 1462 O O . ASP A 1 185 ? 0.206 -10.440 -22.880 1.00 80.56 185 ASP A O 1
ATOM 1466 N N . VAL A 1 186 ? -0.005 -9.271 -20.984 1.00 78.12 186 VAL A N 1
ATOM 1467 C CA . VAL A 1 186 ? 1.449 -9.143 -20.747 1.00 78.12 186 VAL A CA 1
ATOM 1468 C C . VAL A 1 186 ? 2.121 -10.502 -20.602 1.00 78.12 186 VAL A C 1
ATOM 1470 O O . VAL A 1 186 ? 3.170 -10.751 -21.203 1.00 78.12 186 VAL A O 1
ATOM 1473 N N . ARG A 1 187 ? 1.527 -11.394 -19.802 1.00 76.56 187 ARG A N 1
ATOM 1474 C CA . ARG A 1 187 ? 2.086 -12.724 -19.546 1.00 76.56 187 ARG A CA 1
ATOM 1475 C C . ARG A 1 187 ? 2.178 -13.546 -20.829 1.00 76.56 187 ARG A C 1
ATOM 1477 O O . ARG A 1 187 ? 3.193 -14.202 -21.048 1.00 76.56 187 ARG A O 1
ATOM 1484 N N . ASP A 1 188 ? 1.128 -13.519 -21.642 1.00 73.06 188 ASP A N 1
ATOM 1485 C CA . ASP A 1 188 ? 1.023 -14.358 -22.834 1.00 73.06 188 ASP A CA 1
ATOM 1486 C C . ASP A 1 188 ? 1.822 -13.766 -24.017 1.00 73.06 188 ASP A C 1
ATOM 1488 O O . ASP A 1 188 ? 2.340 -14.514 -24.846 1.00 73.06 188 ASP A O 1
ATOM 1492 N N . SER A 1 189 ? 2.008 -12.440 -24.058 1.00 65.94 189 SER A N 1
ATOM 1493 C CA . SER A 1 189 ? 2.790 -11.747 -25.099 1.00 65.94 189 SER A CA 1
ATOM 1494 C C . SER A 1 189 ? 4.296 -11.702 -24.820 1.00 65.94 189 SER A C 1
ATOM 1496 O O . SER A 1 189 ? 5.087 -11.512 -25.744 1.00 65.94 189 SER A O 1
ATOM 1498 N N . GLY A 1 190 ? 4.711 -11.767 -23.548 1.00 57.00 190 GLY A N 1
ATOM 1499 C CA . GLY A 1 190 ? 6.085 -11.452 -23.124 1.00 57.00 190 GLY A CA 1
ATOM 1500 C C . GLY A 1 190 ? 6.502 -9.990 -23.373 1.00 57.00 190 GLY A C 1
ATOM 1501 O O . GLY A 1 190 ? 7.665 -9.637 -23.175 1.00 57.00 190 GLY A O 1
ATOM 1502 N N . ALA A 1 191 ? 5.563 -9.149 -23.811 1.00 53.06 191 ALA A N 1
ATOM 1503 C CA . ALA A 1 191 ? 5.723 -7.731 -24.102 1.00 53.06 191 ALA A CA 1
ATOM 1504 C C . ALA A 1 191 ? 5.048 -6.898 -22.996 1.00 53.06 191 ALA A C 1
ATOM 1506 O O . ALA A 1 191 ? 4.068 -7.364 -22.410 1.00 53.06 191 ALA A O 1
ATOM 1507 N N . PRO A 1 192 ? 5.554 -5.688 -22.684 1.00 54.00 192 PRO A N 1
ATOM 1508 C CA . PRO A 1 192 ? 4.943 -4.813 -21.683 1.00 54.00 192 PRO A CA 1
ATOM 1509 C C . PRO A 1 192 ? 3.487 -4.482 -22.034 1.00 54.00 192 PRO A C 1
ATOM 1511 O O . PRO A 1 192 ? 3.096 -4.552 -23.202 1.00 54.00 192 PRO A O 1
ATOM 1514 N N . ALA A 1 193 ? 2.699 -4.127 -21.014 1.00 51.22 193 ALA A N 1
ATOM 1515 C CA . ALA A 1 193 ? 1.263 -3.892 -21.140 1.00 51.22 193 ALA A CA 1
ATOM 1516 C C . ALA A 1 193 ? 0.959 -2.925 -22.292 1.00 51.22 193 ALA A C 1
ATOM 1518 O O . ALA A 1 193 ? 1.628 -1.890 -22.409 1.00 51.22 193 ALA A O 1
ATOM 1519 N N . PRO A 1 194 ? -0.034 -3.225 -23.153 1.00 47.34 194 PRO A N 1
ATOM 1520 C CA . PRO A 1 194 ? -0.450 -2.272 -24.165 1.00 47.34 194 PRO A CA 1
ATOM 1521 C C . PRO A 1 194 ? -0.898 -0.989 -23.462 1.00 47.34 194 PRO A C 1
ATOM 1523 O O . PRO A 1 194 ? -1.719 -1.014 -22.544 1.00 47.34 194 PRO A O 1
ATOM 1526 N N . ARG A 1 195 ? -0.309 0.137 -23.878 1.00 55.34 195 ARG A N 1
ATOM 1527 C CA . ARG A 1 195 ? -0.605 1.469 -23.343 1.00 55.34 195 ARG A CA 1
ATOM 1528 C C . ARG A 1 195 ? -2.111 1.713 -23.441 1.00 55.34 195 ARG A C 1
ATOM 1530 O O . ARG A 1 195 ? -2.631 1.846 -24.546 1.00 55.34 195 ARG A O 1
ATOM 1537 N N . GLN A 1 196 ? -2.810 1.801 -22.311 1.00 45.22 196 GLN A N 1
ATOM 1538 C CA . GLN A 1 196 ? -4.135 2.411 -22.312 1.00 45.22 196 GLN A CA 1
ATOM 1539 C C . GLN A 1 196 ? -3.935 3.905 -22.562 1.00 45.22 196 GLN A C 1
ATOM 1541 O O . GLN A 1 196 ? -3.465 4.637 -21.693 1.00 45.22 196 GLN A O 1
ATOM 1546 N N . GLU A 1 197 ? -4.263 4.358 -23.771 1.00 34.72 197 GLU A N 1
ATOM 1547 C CA . GLU A 1 197 ? -4.468 5.773 -24.056 1.00 34.72 197 GLU A CA 1
ATOM 1548 C C . GLU A 1 197 ? -5.609 6.272 -23.161 1.00 34.72 197 GLU A C 1
ATOM 1550 O O . GLU A 1 197 ? -6.793 6.137 -23.473 1.00 34.72 197 GLU A O 1
ATOM 1555 N N . ALA A 1 198 ? -5.254 6.838 -22.010 1.00 37.16 198 ALA A N 1
ATOM 1556 C CA . ALA A 1 198 ? -6.171 7.410 -21.031 1.00 37.16 198 ALA A CA 1
ATOM 1557 C C . ALA A 1 198 ? -6.835 8.719 -21.521 1.00 37.16 198 ALA A C 1
ATOM 1559 O O . ALA A 1 198 ? -6.964 9.678 -20.766 1.00 37.16 198 ALA A O 1
ATOM 1560 N N . GLN A 1 199 ? -7.252 8.792 -22.791 1.00 39.91 199 GLN A N 1
ATOM 1561 C CA . GLN A 1 199 ? -7.900 9.974 -23.373 1.00 39.91 199 GLN A CA 1
ATOM 1562 C C . GLN A 1 199 ? -9.248 9.715 -24.061 1.00 39.91 199 GLN A C 1
ATOM 1564 O O . GLN A 1 199 ? -9.886 10.679 -24.473 1.00 39.91 199 GLN A O 1
ATOM 1569 N N . LEU A 1 200 ? -9.767 8.481 -24.115 1.00 36.81 200 LEU A N 1
ATOM 1570 C CA . LEU A 1 200 ? -11.072 8.234 -24.760 1.00 36.81 200 LEU A CA 1
ATOM 1571 C C . LEU A 1 200 ? -12.275 8.138 -23.800 1.00 36.81 200 LEU A C 1
ATOM 1573 O O . LEU A 1 200 ? -13.399 8.404 -24.226 1.00 36.81 200 LEU A O 1
ATOM 1577 N N . MET A 1 201 ? -12.084 7.880 -22.499 1.00 32.41 201 MET A N 1
ATOM 1578 C CA . MET A 1 201 ? -13.210 7.768 -21.546 1.00 32.41 201 MET A CA 1
ATOM 1579 C C . MET A 1 201 ? -13.760 9.103 -21.017 1.00 32.41 201 MET A C 1
ATOM 1581 O O . MET A 1 201 ? -14.877 9.126 -20.512 1.00 32.41 201 MET A O 1
ATOM 1585 N N . ASN A 1 202 ? -13.073 10.230 -21.240 1.00 39.25 202 ASN A N 1
ATOM 1586 C CA . ASN A 1 202 ? -13.614 11.571 -20.954 1.00 39.25 202 ASN A CA 1
ATOM 1587 C C . ASN A 1 202 ? -14.609 12.081 -22.020 1.00 39.25 202 ASN A C 1
ATOM 1589 O O . ASN A 1 202 ? -15.026 13.236 -21.962 1.00 39.25 202 ASN A O 1
ATOM 1593 N N . SER A 1 203 ? -14.986 11.251 -23.000 1.00 33.97 203 SER A N 1
ATOM 1594 C CA . SER A 1 203 ? -15.895 11.635 -24.092 1.00 33.97 203 SER A CA 1
ATOM 1595 C C . SER A 1 203 ? -17.237 10.897 -24.104 1.00 33.97 203 SER A C 1
ATOM 1597 O O . SER A 1 203 ? -18.065 11.157 -24.977 1.00 33.97 203 SER A O 1
ATOM 1599 N N . LEU A 1 204 ? -17.496 10.009 -23.138 1.00 36.75 204 LEU A N 1
ATOM 1600 C CA . LEU A 1 204 ? -18.809 9.378 -23.025 1.00 36.75 204 LEU A CA 1
ATOM 1601 C C . LEU A 1 204 ? -19.808 10.389 -22.441 1.00 36.75 204 LEU A C 1
ATOM 1603 O O . LEU A 1 204 ? -19.613 10.849 -21.313 1.00 36.75 204 LEU A O 1
ATOM 1607 N N . PRO A 1 205 ? -20.872 10.764 -23.181 1.00 34.00 205 PRO A N 1
ATOM 1608 C CA . PRO A 1 205 ? -21.917 11.602 -22.618 1.00 34.00 205 PRO A CA 1
ATOM 1609 C C . PRO A 1 205 ? -22.561 10.877 -21.426 1.00 34.00 205 PRO A C 1
ATOM 1611 O O . PRO A 1 205 ? -22.654 9.645 -21.442 1.00 34.00 205 PRO A O 1
ATOM 1614 N N . PRO A 1 206 ? -23.018 11.614 -20.397 1.00 38.94 206 PRO A N 1
ATOM 1615 C CA . PRO A 1 206 ? -23.682 11.007 -19.253 1.00 3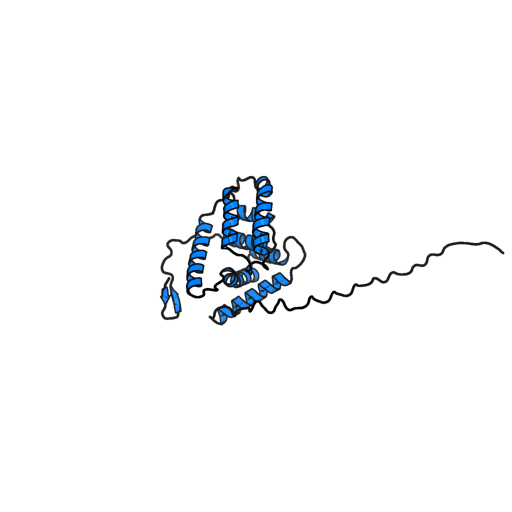8.94 206 PRO A CA 1
ATOM 1616 C C . PRO A 1 206 ? -24.852 10.143 -19.730 1.00 38.94 206 PRO A C 1
ATOM 1618 O O . PRO A 1 206 ? -25.611 10.542 -20.619 1.00 38.94 206 PRO A O 1
ATOM 1621 N N . ALA A 1 207 ? -24.982 8.951 -19.142 1.00 40.75 207 ALA A N 1
ATOM 1622 C CA . ALA A 1 207 ? -26.079 8.042 -19.438 1.00 40.75 207 ALA A CA 1
ATOM 1623 C C . ALA A 1 207 ? -27.428 8.781 -19.305 1.00 40.75 207 ALA A C 1
ATOM 1625 O O . ALA A 1 207 ? -27.619 9.533 -18.341 1.00 40.75 207 ALA A O 1
ATOM 1626 N N . PRO A 1 208 ? -28.368 8.604 -20.253 1.00 39.16 208 PRO A N 1
ATOM 1627 C CA . PRO A 1 208 ? -29.655 9.280 -20.190 1.00 39.16 208 PRO A CA 1
ATOM 1628 C C . PRO A 1 208 ? -30.388 8.875 -18.909 1.00 39.16 208 PRO A C 1
ATOM 1630 O O . PRO A 1 208 ? -30.475 7.692 -18.574 1.00 39.16 208 PRO A O 1
ATOM 1633 N N . ALA A 1 209 ? -30.913 9.870 -18.191 1.00 44.00 209 ALA A N 1
ATOM 1634 C CA . ALA A 1 209 ? -31.687 9.648 -16.979 1.00 44.00 209 ALA A CA 1
ATOM 1635 C C . ALA A 1 209 ? -32.852 8.688 -17.263 1.00 44.00 209 ALA A C 1
ATOM 1637 O O . ALA A 1 209 ? -33.636 8.899 -18.193 1.00 44.00 209 ALA A O 1
ATOM 1638 N N . LEU A 1 210 ? -32.964 7.635 -16.451 1.00 43.41 210 LEU A N 1
ATOM 1639 C CA . LEU A 1 210 ? -34.079 6.696 -16.522 1.00 43.41 210 LEU A CA 1
ATOM 1640 C C . LEU A 1 210 ? -35.399 7.462 -16.315 1.00 43.41 210 LEU A C 1
ATOM 1642 O O . LEU A 1 210 ? -35.485 8.287 -15.399 1.00 43.41 210 LEU A O 1
ATOM 1646 N N . PRO A 1 211 ? -36.436 7.219 -17.136 1.00 36.94 211 PRO A N 1
ATOM 1647 C CA . PRO A 1 211 ? -37.698 7.930 -17.010 1.00 36.94 211 PRO A CA 1
ATOM 1648 C C . PRO A 1 211 ? -38.338 7.625 -15.655 1.00 36.94 211 PRO A C 1
ATOM 1650 O O . PRO A 1 211 ? -38.472 6.469 -15.250 1.00 36.94 211 PRO A O 1
ATOM 1653 N N . ALA A 1 212 ? -38.746 8.684 -14.954 1.00 39.28 212 ALA A N 1
ATOM 1654 C CA . ALA A 1 212 ? -39.452 8.581 -13.689 1.00 39.28 212 ALA A CA 1
ATOM 1655 C C . ALA A 1 212 ? -40.725 7.742 -13.869 1.00 39.28 212 ALA A C 1
ATOM 1657 O O . ALA A 1 212 ? -41.632 8.116 -14.620 1.00 39.28 212 ALA A O 1
ATOM 1658 N N . VAL A 1 213 ? -40.806 6.619 -13.152 1.00 43.12 213 VAL A N 1
ATOM 1659 C CA . VAL A 1 213 ? -42.034 5.830 -13.024 1.00 43.12 213 VAL A CA 1
ATOM 1660 C C . VAL A 1 213 ? -43.057 6.699 -12.293 1.00 43.12 213 VAL A C 1
ATOM 1662 O O . VAL A 1 213 ? -43.066 6.816 -11.069 1.00 43.12 213 VAL A O 1
ATOM 1665 N N . THR A 1 214 ? -43.903 7.372 -13.065 1.00 41.38 214 THR A N 1
ATOM 1666 C CA . THR A 1 214 ? -45.022 8.158 -12.556 1.00 41.38 214 THR A CA 1
ATOM 1667 C C . THR A 1 214 ? -46.095 7.189 -12.077 1.00 41.38 214 THR A C 1
ATOM 1669 O O . THR A 1 214 ? -46.805 6.558 -12.856 1.00 41.38 214 THR A O 1
ATOM 1672 N N . GLY A 1 215 ? -46.180 7.040 -10.756 1.00 36.91 215 GLY A N 1
ATOM 1673 C CA . GLY A 1 215 ? -47.193 6.230 -10.095 1.00 36.91 215 GLY A CA 1
ATOM 1674 C C . GLY A 1 215 ? -48.606 6.684 -10.463 1.00 36.91 215 GLY A C 1
ATOM 1675 O O . GLY A 1 215 ? -48.994 7.833 -10.239 1.00 36.91 215 GLY A O 1
ATOM 1676 N N . ALA A 1 216 ? -49.396 5.753 -10.992 1.00 39.97 216 ALA A N 1
ATOM 1677 C CA . ALA A 1 216 ? -50.828 5.910 -11.169 1.00 39.97 216 ALA A CA 1
ATOM 1678 C C . ALA A 1 216 ? -51.502 6.066 -9.794 1.00 39.97 216 ALA A C 1
ATOM 1680 O O . ALA A 1 216 ? -51.755 5.095 -9.083 1.00 39.97 216 ALA A O 1
ATOM 1681 N N . ARG A 1 217 ? -51.802 7.309 -9.399 1.00 38.25 217 ARG A N 1
ATOM 1682 C CA . ARG A 1 217 ? -52.695 7.588 -8.269 1.00 38.25 217 ARG A CA 1
ATOM 1683 C C . ARG A 1 217 ? -54.127 7.221 -8.657 1.00 38.25 217 ARG A C 1
ATOM 1685 O O . ARG A 1 217 ? -54.785 7.925 -9.422 1.00 38.25 217 ARG A O 1
ATOM 1692 N N . SER A 1 218 ? -54.615 6.131 -8.077 1.00 40.53 218 SER A N 1
ATOM 1693 C CA . SER A 1 218 ? -56.017 5.718 -8.057 1.00 40.53 218 SER A CA 1
ATOM 1694 C C . SER A 1 218 ? -56.923 6.838 -7.522 1.00 40.53 218 SER A C 1
ATOM 1696 O O . SER A 1 218 ? -56.807 7.249 -6.364 1.00 40.53 218 SER A O 1
ATOM 1698 N N . ARG A 1 219 ? -57.862 7.319 -8.346 1.00 38.62 219 ARG A N 1
ATOM 1699 C CA . ARG A 1 219 ? -58.969 8.186 -7.912 1.00 38.62 219 ARG A CA 1
ATOM 1700 C C . ARG A 1 219 ? -60.002 7.352 -7.149 1.00 38.62 219 ARG A C 1
ATOM 1702 O O . ARG A 1 219 ? -60.870 6.741 -7.759 1.00 38.62 219 ARG A O 1
ATOM 1709 N N . VAL A 1 220 ? -59.960 7.387 -5.818 1.00 41.22 220 VAL A N 1
ATOM 1710 C CA . VAL A 1 220 ? -61.098 6.992 -4.972 1.00 41.22 220 VAL A CA 1
ATOM 1711 C C . VAL A 1 220 ? -61.887 8.255 -4.634 1.00 41.22 220 VAL A C 1
ATOM 1713 O O . VAL A 1 220 ? -61.495 9.057 -3.790 1.00 41.22 220 VAL A O 1
ATOM 1716 N N . ARG A 1 221 ? -63.000 8.464 -5.339 1.00 39.28 221 ARG A N 1
ATOM 1717 C CA . ARG A 1 221 ? -63.928 9.575 -5.107 1.00 39.28 221 ARG A CA 1
ATOM 1718 C C . ARG A 1 221 ? -64.915 9.167 -4.006 1.00 39.28 221 ARG A C 1
ATOM 1720 O O . ARG A 1 221 ? -65.932 8.548 -4.295 1.00 39.28 221 ARG A O 1
ATOM 1727 N N . ARG A 1 222 ? -64.635 9.521 -2.747 1.00 40.34 222 ARG A N 1
ATOM 1728 C CA . ARG A 1 222 ? -65.663 9.566 -1.690 1.00 40.34 222 ARG A CA 1
ATOM 1729 C C . ARG A 1 222 ? -66.441 10.879 -1.820 1.00 40.34 222 ARG A C 1
ATOM 1731 O O . ARG A 1 222 ? -65.861 11.952 -1.689 1.00 40.34 222 ARG A O 1
ATOM 1738 N N . ARG A 1 223 ? -67.751 10.802 -2.058 1.00 38.78 223 ARG A N 1
ATOM 1739 C CA . ARG A 1 223 ? -68.704 11.871 -1.722 1.00 38.78 223 ARG A CA 1
ATOM 1740 C C . ARG A 1 223 ? -69.862 11.236 -0.966 1.00 38.78 223 ARG A C 1
ATOM 1742 O O . ARG A 1 223 ? -70.681 10.540 -1.554 1.00 38.78 223 ARG A O 1
ATOM 1749 N N . THR A 1 224 ? -69.874 11.471 0.338 1.00 40.56 224 THR A N 1
ATOM 1750 C CA . THR A 1 224 ? -70.957 11.133 1.258 1.00 40.56 224 THR A CA 1
ATOM 1751 C C . THR A 1 224 ? -71.736 12.409 1.578 1.00 40.56 224 THR A C 1
ATOM 1753 O O . THR A 1 224 ? -71.115 13.419 1.898 1.00 40.56 224 THR A O 1
ATOM 1756 N N . GLY A 1 225 ? -73.070 12.310 1.533 1.00 36.41 225 GLY A N 1
ATOM 1757 C CA . GLY A 1 225 ? -74.053 13.191 2.182 1.00 36.41 225 GLY A CA 1
ATOM 1758 C C . GLY A 1 225 ? -74.373 14.508 1.460 1.00 36.41 225 GLY A C 1
ATOM 1759 O O . GLY A 1 225 ? -73.499 15.123 0.867 1.00 36.41 225 GLY A O 1
ATOM 1760 N N . MET A 1 226 ? -75.586 15.058 1.489 1.00 41.72 226 MET A N 1
ATOM 1761 C CA . MET A 1 226 ? -76.886 14.672 2.057 1.00 41.72 226 MET A CA 1
ATOM 1762 C C . MET A 1 226 ? -77.805 15.870 1.764 1.00 41.72 226 MET A C 1
ATOM 1764 O O . MET A 1 226 ? -77.428 16.982 2.122 1.00 41.72 226 MET A O 1
ATOM 1768 N N . THR A 1 227 ? -78.991 15.703 1.165 1.00 39.38 227 THR A N 1
ATOM 1769 C CA . THR A 1 227 ? -80.106 16.652 1.379 1.00 39.38 227 THR A CA 1
ATOM 1770 C C . THR A 1 227 ? -81.464 15.985 1.149 1.00 39.38 227 THR A C 1
ATOM 1772 O O . THR A 1 227 ? -81.685 15.282 0.171 1.00 39.38 227 THR A O 1
ATOM 1775 N N . VAL A 1 228 ? -82.330 16.236 2.123 1.00 44.59 228 VAL A N 1
ATOM 1776 C CA . VAL A 1 228 ? -83.731 15.861 2.323 1.00 44.59 228 VAL A CA 1
ATOM 1777 C C . VAL A 1 228 ? -84.665 16.618 1.368 1.00 44.59 228 VAL A C 1
ATOM 1779 O O . VAL A 1 228 ? -84.457 17.817 1.188 1.00 44.59 228 VAL A O 1
ATOM 1782 N N . ARG A 1 229 ? -85.724 15.964 0.855 1.00 37.72 229 ARG A N 1
ATOM 1783 C CA . ARG A 1 229 ? -87.136 16.436 0.798 1.00 37.72 229 ARG A CA 1
ATOM 1784 C C . ARG A 1 229 ? -87.974 15.596 -0.178 1.00 37.72 229 ARG A C 1
ATOM 1786 O O . ARG A 1 229 ? -87.534 15.374 -1.301 1.00 37.72 229 ARG A O 1
ATOM 1793 N N . GLY A 1 230 ? -89.198 15.261 0.240 1.00 39.41 230 GLY A N 1
ATOM 1794 C CA . GLY A 1 230 ? -90.267 14.695 -0.590 1.00 39.41 230 GLY A CA 1
ATOM 1795 C C . GLY A 1 230 ? -90.808 13.405 -0.019 1.00 39.41 230 GLY A C 1
ATOM 1796 O O . GLY A 1 230 ? -90.367 12.354 -0.521 1.00 39.41 230 GLY A O 1
#

pLDDT: mean 76.72, std 18.23, range [32.41, 94.25]

Organism: NCBI:txid3032

Foldseek 3Di:
DDQDPVGDDDDDDDPLDDDDDVQLVLLVLLLVLCLQLVNLVVVLVSCPSNVFAPPPDPSVVVCVVVSVLCSVLSCVQCVQPTPVSGPVVSSVVSVVVVVVVHVTDQDSNNVSVVVVQVVVVVVVCVVPVPDDSCLQCLLVSLCCLVPDPPPSSVVSNVCSQQPVHNDGNPVSVVVSVVSVVQVVCCVVVVDHGDDDPPPPVVPDDPDPDDDDPDDDDDDPDDDDDDDDDD